Protein AF-A0A7Y3KW45-F1 (afdb_monomer_lite)

Structure (mmCIF, N/CA/C/O backbone):
data_AF-A0A7Y3KW45-F1
#
_entry.id   AF-A0A7Y3KW45-F1
#
loop_
_atom_site.group_PDB
_atom_site.id
_atom_site.type_symbol
_atom_site.label_atom_id
_atom_site.label_alt_id
_atom_site.label_comp_id
_atom_site.label_asym_id
_atom_site.label_entity_id
_atom_site.label_seq_id
_atom_site.pdbx_PDB_ins_code
_atom_site.Cartn_x
_atom_site.Cartn_y
_atom_site.Cartn_z
_atom_site.occupancy
_atom_site.B_iso_or_equiv
_atom_site.auth_seq_id
_atom_site.auth_comp_id
_atom_site.auth_asym_id
_atom_site.auth_atom_id
_atom_site.pdbx_PDB_model_num
ATOM 1 N N . MET A 1 1 ? -46.540 26.878 12.666 1.00 46.66 1 MET A N 1
ATOM 2 C CA . MET A 1 1 ? -45.856 26.276 11.504 1.00 46.66 1 MET A CA 1
ATOM 3 C C . MET A 1 1 ? -44.630 27.134 11.203 1.00 46.66 1 MET A C 1
ATOM 5 O O . MET A 1 1 ? -44.739 28.088 10.447 1.00 46.66 1 MET A O 1
ATOM 9 N N . LEU A 1 2 ? -43.512 26.905 11.900 1.00 37.59 2 LEU A N 1
ATOM 10 C CA . LEU A 1 2 ? -42.263 27.611 11.599 1.00 37.59 2 LEU A CA 1
ATOM 11 C C . LEU A 1 2 ? -41.642 26.965 10.358 1.00 37.59 2 LEU A C 1
ATOM 13 O O . LEU A 1 2 ? -41.319 25.781 10.387 1.00 37.59 2 LEU A O 1
ATOM 17 N N . MET A 1 3 ? -41.501 27.736 9.281 1.00 36.88 3 MET A N 1
ATOM 18 C CA . MET A 1 3 ? -40.681 27.361 8.132 1.00 36.88 3 MET A CA 1
ATOM 19 C C . MET A 1 3 ? -39.228 27.722 8.447 1.00 36.88 3 MET A C 1
ATOM 21 O O . MET A 1 3 ? -38.920 28.886 8.695 1.00 36.88 3 MET A O 1
ATOM 25 N N . ILE A 1 4 ? -38.348 26.724 8.471 1.00 44.59 4 ILE A N 1
ATOM 26 C CA . ILE A 1 4 ? -36.903 26.930 8.572 1.00 44.59 4 ILE A CA 1
ATOM 27 C C . ILE A 1 4 ? -36.390 27.128 7.143 1.00 44.59 4 ILE A C 1
ATOM 29 O O . ILE A 1 4 ? -36.540 26.246 6.300 1.00 44.59 4 ILE A O 1
ATOM 33 N N . SER A 1 5 ? -35.833 28.306 6.868 1.00 38.03 5 SER A N 1
ATOM 34 C CA . SER A 1 5 ? -35.144 28.615 5.612 1.00 38.03 5 SER A CA 1
ATOM 35 C C . SER A 1 5 ? -33.746 27.977 5.629 1.00 38.03 5 SER A C 1
ATOM 37 O O . SER A 1 5 ? -33.064 28.104 6.650 1.00 38.03 5 SER A O 1
ATOM 39 N N . PRO A 1 6 ? -33.281 27.301 4.562 1.00 44.81 6 PRO A N 1
ATOM 40 C CA . PRO A 1 6 ? -31.935 26.745 4.538 1.00 44.81 6 PRO A CA 1
ATOM 41 C C . PRO A 1 6 ? -30.902 27.864 4.360 1.00 44.81 6 PRO A C 1
ATOM 43 O O . PRO A 1 6 ? -31.000 28.699 3.461 1.00 44.81 6 PRO A O 1
ATOM 46 N N . VAL A 1 7 ? -29.900 27.877 5.239 1.00 46.62 7 VAL A N 1
ATOM 47 C CA . VAL A 1 7 ? -28.730 28.752 5.137 1.00 46.62 7 VAL A CA 1
ATOM 48 C C . VAL A 1 7 ? -27.878 28.274 3.961 1.00 46.62 7 VAL A C 1
ATOM 50 O O . VAL A 1 7 ? -27.349 27.165 3.976 1.00 46.62 7 VAL A O 1
ATOM 53 N N . LEU A 1 8 ? -27.760 29.116 2.936 1.00 38.88 8 LEU A N 1
ATOM 54 C CA . LEU A 1 8 ? -26.847 28.926 1.816 1.00 38.88 8 LEU A CA 1
ATOM 55 C C . LEU A 1 8 ? -25.423 29.271 2.280 1.00 38.88 8 LEU A C 1
ATOM 57 O O . LEU A 1 8 ? -25.106 30.439 2.505 1.00 38.88 8 LEU A O 1
ATOM 61 N N . LEU A 1 9 ? -24.574 28.257 2.448 1.00 41.38 9 LEU A N 1
ATOM 62 C CA . LEU A 1 9 ? -23.155 28.438 2.745 1.00 41.38 9 LEU A CA 1
ATOM 63 C C . LEU A 1 9 ? -22.431 28.851 1.454 1.00 41.38 9 LEU A C 1
ATOM 65 O O . LEU A 1 9 ? -22.193 28.023 0.578 1.00 41.38 9 LEU A O 1
ATOM 69 N N . ILE A 1 10 ? -22.093 30.134 1.317 1.00 47.12 10 ILE A N 1
ATOM 70 C CA . ILE A 1 10 ? -21.199 30.597 0.249 1.00 47.12 10 ILE A CA 1
ATOM 71 C C . ILE A 1 10 ? -19.765 30.300 0.698 1.00 47.12 10 ILE A C 1
ATOM 73 O O . ILE A 1 10 ? -19.190 31.040 1.494 1.00 47.12 10 ILE A O 1
ATOM 77 N N . VAL A 1 11 ? -19.195 29.201 0.202 1.00 43.59 11 VAL A N 1
ATOM 78 C CA . VAL A 1 11 ? -17.753 28.939 0.290 1.00 43.59 11 VAL A CA 1
ATOM 79 C C . VAL A 1 11 ? -17.079 29.698 -0.852 1.00 43.59 11 VAL A C 1
ATOM 81 O O . VAL A 1 11 ? -17.438 29.528 -2.017 1.00 43.59 11 VAL A O 1
ATOM 84 N N . GLY A 1 12 ? -16.137 30.578 -0.512 1.00 36.81 12 GLY A N 1
ATOM 85 C CA . GLY A 1 12 ? -15.331 31.314 -1.482 1.00 36.81 12 GLY A CA 1
ATOM 86 C C . GLY A 1 12 ? -14.545 30.361 -2.384 1.00 36.81 12 GLY A C 1
ATOM 87 O O . GLY A 1 12 ? -13.899 29.432 -1.906 1.00 36.81 12 GLY A O 1
ATOM 88 N N . ALA A 1 13 ? -14.620 30.590 -3.693 1.00 38.06 13 ALA A N 1
ATOM 89 C CA . ALA A 1 13 ? -13.911 29.811 -4.694 1.00 38.06 13 ALA A CA 1
ATOM 90 C C . ALA A 1 13 ? -12.392 30.051 -4.598 1.00 38.06 13 ALA A C 1
ATOM 92 O O . ALA A 1 13 ? -11.895 31.115 -4.968 1.00 38.06 13 ALA A O 1
ATOM 93 N N . SER A 1 14 ? -11.666 29.042 -4.116 1.00 42.59 14 SER A N 1
ATOM 94 C CA . SER A 1 14 ? -10.259 28.811 -4.467 1.00 42.59 14 SER A CA 1
ATOM 95 C C . SER A 1 14 ? -10.201 28.281 -5.913 1.00 42.59 14 SER A C 1
ATOM 97 O O . SER A 1 14 ? -11.148 27.597 -6.317 1.00 42.59 14 SER A O 1
ATOM 99 N N . PRO A 1 15 ? -9.162 28.563 -6.725 1.00 45.19 15 PRO A N 1
ATOM 100 C CA . PRO A 1 15 ? -9.059 27.980 -8.062 1.00 45.19 15 PRO A CA 1
ATOM 101 C C . PRO A 1 15 ? -9.029 26.449 -7.932 1.00 45.19 15 PRO A C 1
ATOM 103 O O . PRO A 1 15 ? -8.186 25.905 -7.223 1.00 45.19 15 PRO A O 1
ATOM 106 N N . ALA A 1 16 ? -9.996 25.772 -8.552 1.00 43.28 16 ALA A N 1
ATOM 107 C CA . ALA A 1 16 ? -10.328 24.375 -8.286 1.00 43.28 16 ALA A CA 1
ATOM 108 C C . ALA A 1 16 ? -9.218 23.392 -8.710 1.00 43.28 16 ALA A C 1
ATOM 110 O O . ALA A 1 16 ? -9.181 22.938 -9.852 1.00 43.28 16 ALA A O 1
ATOM 111 N N . GLY A 1 17 ? -8.356 23.015 -7.763 1.00 55.78 17 GLY A N 1
ATOM 112 C CA . GLY A 1 17 ? -7.977 21.608 -7.622 1.00 55.78 17 GLY A CA 1
ATOM 113 C C . GLY A 1 17 ? -9.201 20.828 -7.131 1.00 55.78 17 GLY A C 1
ATOM 114 O O . GLY A 1 17 ? -10.036 21.388 -6.415 1.00 55.78 17 GLY A O 1
ATOM 115 N N . ALA A 1 18 ? -9.371 19.579 -7.560 1.00 64.50 18 ALA A N 1
ATOM 116 C CA . ALA A 1 18 ? -10.469 18.751 -7.070 1.00 64.50 18 ALA A CA 1
ATOM 117 C C . ALA A 1 18 ? -10.332 18.536 -5.550 1.00 64.50 18 ALA A C 1
ATOM 119 O O . ALA A 1 18 ? -9.242 18.657 -4.994 1.00 64.50 18 ALA A O 1
ATOM 120 N N . ALA A 1 19 ? -11.438 18.238 -4.865 1.00 77.00 19 ALA A N 1
ATOM 121 C CA . ALA A 1 19 ? -11.376 17.855 -3.456 1.00 77.00 19 ALA A CA 1
ATOM 122 C C . ALA A 1 19 ? -10.556 16.562 -3.299 1.00 77.00 19 ALA A C 1
ATOM 124 O O . ALA A 1 19 ? -10.675 15.663 -4.134 1.00 77.00 19 ALA A O 1
ATOM 125 N N . THR A 1 20 ? -9.743 16.473 -2.244 1.00 89.56 20 THR A N 1
ATOM 126 C CA . THR A 1 20 ? -9.051 15.230 -1.884 1.00 89.56 20 THR A CA 1
ATOM 127 C C . THR A 1 20 ? -10.064 14.171 -1.456 1.00 89.56 20 THR A C 1
ATOM 129 O O . THR A 1 20 ? -11.153 14.488 -0.964 1.00 89.56 20 THR A O 1
ATOM 132 N N . THR A 1 21 ? -9.707 12.902 -1.632 1.00 94.50 21 THR A N 1
ATOM 133 C CA . THR A 1 21 ? -10.453 11.776 -1.057 1.00 94.50 21 THR A CA 1
ATOM 134 C C . THR A 1 21 ? -9.531 10.963 -0.156 1.00 94.50 21 THR A C 1
ATOM 136 O O . THR A 1 21 ? -8.363 10.773 -0.508 1.00 94.50 21 THR A O 1
ATOM 139 N N . PRO A 1 22 ? -10.024 10.476 0.996 1.00 97.12 22 PRO A N 1
ATOM 140 C CA . PRO A 1 22 ? -9.197 9.719 1.920 1.00 97.12 22 PRO A CA 1
ATOM 141 C C . PRO A 1 22 ? -8.814 8.358 1.338 1.00 97.12 22 PRO A C 1
ATOM 143 O O . PRO A 1 22 ? -9.570 7.752 0.576 1.00 97.12 22 PRO A O 1
ATOM 146 N N . MET A 1 23 ? -7.676 7.840 1.786 1.00 98.19 23 MET A N 1
ATOM 147 C CA . MET A 1 23 ? -7.349 6.422 1.670 1.00 98.19 23 MET A CA 1
ATOM 148 C C . MET A 1 23 ? -8.282 5.616 2.580 1.00 98.19 23 MET A C 1
ATOM 150 O O . MET A 1 23 ? -8.544 6.028 3.712 1.00 98.19 23 MET A O 1
ATOM 154 N N . LEU A 1 24 ? -8.758 4.463 2.109 1.00 98.44 24 LEU A N 1
ATOM 155 C CA . LEU A 1 24 ? -9.653 3.564 2.836 1.00 98.44 24 LEU A CA 1
ATOM 156 C C . LEU A 1 24 ? -8.998 2.200 3.052 1.00 98.44 24 LEU A C 1
ATOM 158 O O . LEU A 1 24 ? -8.687 1.482 2.099 1.00 98.44 24 LEU A O 1
ATOM 162 N N . LEU A 1 25 ? -8.851 1.826 4.317 1.00 98.12 25 LEU A N 1
ATOM 163 C CA . LEU A 1 25 ? -8.251 0.575 4.767 1.00 98.12 25 LEU A CA 1
ATOM 164 C C . LEU A 1 25 ? -9.318 -0.337 5.374 1.00 98.12 25 LEU A C 1
ATOM 166 O O . LEU A 1 25 ? -10.255 0.133 6.024 1.00 98.12 25 LEU A O 1
ATOM 170 N N . THR A 1 26 ? -9.143 -1.644 5.218 1.00 97.69 26 THR A N 1
ATOM 171 C CA . THR A 1 26 ? -9.953 -2.667 5.882 1.00 97.69 26 THR A CA 1
ATOM 172 C C . THR A 1 26 ? -9.124 -3.333 6.964 1.00 97.69 26 THR A C 1
ATOM 174 O O . THR A 1 26 ? -8.174 -4.064 6.682 1.00 97.69 26 THR A O 1
ATOM 177 N N . VAL A 1 27 ? -9.506 -3.103 8.213 1.00 96.88 27 VAL A N 1
ATOM 178 C CA . VAL A 1 27 ? -8.831 -3.657 9.384 1.00 96.88 27 VAL A CA 1
ATOM 179 C C . VAL A 1 27 ? -9.736 -4.692 10.031 1.00 96.88 27 VAL A C 1
ATOM 181 O O . VAL A 1 27 ? -10.887 -4.400 10.339 1.00 96.88 27 VAL A O 1
ATOM 184 N N . ASN A 1 28 ? -9.238 -5.903 10.249 1.00 97.12 28 ASN A N 1
ATOM 185 C CA . ASN A 1 28 ? -9.963 -6.977 10.911 1.00 97.12 28 ASN A CA 1
ATOM 186 C C . ASN A 1 28 ? -9.200 -7.420 12.160 1.00 97.12 28 ASN A C 1
ATOM 188 O O . ASN A 1 28 ? -8.209 -8.143 12.081 1.00 97.12 28 ASN A O 1
ATOM 192 N N . THR A 1 29 ? -9.691 -7.027 13.335 1.00 96.19 29 THR A N 1
ATOM 193 C CA . THR A 1 29 ? -9.057 -7.419 14.600 1.00 96.19 29 THR A CA 1
ATOM 194 C C . THR A 1 29 ? -9.244 -8.900 14.930 1.00 96.19 29 THR A C 1
ATOM 196 O O . THR A 1 29 ? -8.536 -9.421 15.786 1.00 96.19 29 THR A O 1
ATOM 199 N N . ALA A 1 30 ? -10.157 -9.584 14.235 1.00 96.06 30 ALA A N 1
ATOM 200 C CA . ALA A 1 30 ? -10.390 -11.025 14.314 1.00 96.06 30 ALA A CA 1
ATOM 201 C C . ALA A 1 30 ? -9.747 -11.803 13.146 1.00 96.06 30 ALA A C 1
ATOM 203 O O . ALA A 1 30 ? -10.151 -12.936 12.875 1.00 96.06 30 ALA A O 1
ATOM 204 N N . ALA A 1 31 ? -8.804 -11.202 12.410 1.00 95.19 31 ALA A N 1
ATOM 205 C CA . ALA A 1 31 ? -8.131 -11.877 11.305 1.00 95.19 31 ALA A CA 1
ATOM 206 C C . ALA A 1 31 ? -7.405 -13.159 11.784 1.00 95.19 31 ALA A C 1
ATOM 208 O O . ALA A 1 31 ? -6.822 -13.165 12.875 1.00 95.19 31 ALA A O 1
ATOM 209 N N . PRO A 1 32 ? -7.455 -14.263 11.010 1.00 94.38 32 PRO A N 1
ATOM 210 C CA . PRO A 1 32 ? -6.799 -15.517 11.372 1.00 94.38 32 PRO A CA 1
ATOM 211 C C . PRO A 1 32 ? -5.309 -15.340 11.686 1.00 94.38 32 PRO A C 1
ATOM 213 O O . PRO A 1 32 ? -4.588 -14.661 10.965 1.00 94.38 32 PRO A O 1
ATOM 216 N N . GLY A 1 33 ? -4.842 -15.964 12.770 1.00 91.88 33 GLY A N 1
ATOM 217 C CA . GLY A 1 33 ? -3.441 -15.872 13.203 1.00 91.88 33 GLY A CA 1
ATOM 218 C C . GLY A 1 33 ? -3.081 -14.586 13.955 1.00 91.88 33 GLY A C 1
ATOM 219 O O . GLY A 1 33 ? -2.023 -14.538 14.575 1.00 91.88 33 GLY A O 1
ATOM 220 N N . CYS A 1 34 ? -3.966 -13.586 13.989 1.00 90.62 34 CYS A N 1
ATOM 221 C CA . CYS A 1 34 ? -3.732 -12.335 14.703 1.00 90.62 34 CYS A CA 1
ATOM 222 C C . CYS A 1 34 ? -4.299 -12.381 16.125 1.00 90.62 34 CYS A C 1
ATOM 224 O O . CYS A 1 34 ? -5.318 -13.021 16.393 1.00 90.62 34 CYS A O 1
ATOM 226 N N . THR A 1 35 ? -3.667 -11.658 17.050 1.00 90.31 35 THR A N 1
ATOM 227 C CA . THR A 1 35 ? -4.110 -11.581 18.450 1.00 90.31 35 THR A CA 1
ATOM 228 C C . THR A 1 35 ? -4.281 -10.141 18.911 1.00 90.31 35 THR A C 1
ATOM 230 O O . THR A 1 35 ? -3.498 -9.274 18.537 1.00 90.31 35 THR A O 1
ATOM 233 N N . GLY A 1 36 ? -5.246 -9.911 19.802 1.00 93.31 36 GLY A N 1
ATOM 234 C CA . GLY A 1 36 ? -5.512 -8.595 20.382 1.00 93.31 36 GLY A CA 1
ATOM 235 C C . GLY A 1 36 ? -6.412 -7.719 19.511 1.00 93.31 36 GLY A C 1
ATOM 236 O O . GLY A 1 36 ? -6.826 -8.102 18.423 1.00 93.31 36 GLY A O 1
ATOM 237 N N . THR A 1 37 ? -6.749 -6.535 20.014 1.00 95.69 37 THR A N 1
ATOM 238 C CA . THR A 1 37 ? -7.593 -5.550 19.313 1.00 95.69 37 THR A CA 1
ATOM 239 C C . THR A 1 37 ? -6.869 -4.230 19.058 1.00 95.69 37 THR A C 1
ATOM 241 O O . THR A 1 37 ? -7.488 -3.269 18.602 1.00 95.69 37 THR A O 1
ATOM 244 N N . THR A 1 38 ? -5.570 -4.173 19.358 1.00 95.00 38 THR A N 1
ATOM 245 C CA . THR A 1 38 ? -4.717 -3.027 19.054 1.00 95.00 38 THR A CA 1
ATOM 246 C C . THR A 1 38 ? -4.144 -3.177 17.660 1.00 95.00 38 THR A C 1
ATOM 248 O O . THR A 1 38 ? -3.411 -4.124 17.396 1.00 95.00 38 THR A O 1
ATOM 251 N N . VAL A 1 39 ? -4.454 -2.218 16.799 1.00 94.25 39 VAL A N 1
ATOM 252 C CA . VAL A 1 39 ? -4.015 -2.187 15.407 1.00 94.25 39 VAL A CA 1
ATOM 253 C C . VAL A 1 39 ? -2.939 -1.131 15.238 1.00 94.25 39 VAL A C 1
ATOM 255 O O . VAL A 1 39 ? -2.942 -0.114 15.935 1.00 94.25 39 VAL A O 1
ATOM 258 N N . ILE A 1 40 ? -2.038 -1.366 14.293 1.00 94.06 40 ILE A N 1
ATOM 259 C CA . ILE A 1 40 ? -0.985 -0.435 13.895 1.00 94.06 40 ILE A CA 1
ATOM 260 C C . ILE A 1 40 ? -1.191 -0.158 12.410 1.00 94.06 40 ILE A C 1
ATOM 262 O O . ILE A 1 40 ? -1.261 -1.100 11.621 1.00 94.06 40 ILE A O 1
ATOM 266 N N . LEU A 1 41 ? -1.316 1.110 12.013 1.00 95.44 41 LEU A N 1
ATOM 267 C CA . LEU A 1 41 ? -1.393 1.440 10.588 1.00 95.44 41 LEU A CA 1
ATOM 268 C C . LEU A 1 41 ? 0.015 1.546 9.987 1.00 95.44 41 LEU A C 1
ATOM 270 O O . LEU A 1 41 ? 0.851 2.232 10.573 1.00 95.44 41 LEU A O 1
ATOM 274 N N . PRO A 1 42 ? 0.269 0.991 8.787 1.00 95.81 42 PRO A N 1
ATOM 275 C CA . PRO A 1 42 ? 1.555 1.114 8.086 1.00 95.81 42 PRO A CA 1
ATOM 276 C C . PRO A 1 42 ? 1.933 2.519 7.611 1.00 95.81 42 PRO A C 1
ATOM 278 O O . PRO A 1 42 ? 2.828 2.653 6.787 1.00 95.81 42 PRO A O 1
ATOM 281 N N . ILE A 1 43 ? 1.278 3.590 8.048 1.00 95.31 43 ILE A N 1
ATOM 282 C CA . ILE A 1 43 ? 1.668 4.923 7.582 1.00 95.31 43 ILE A CA 1
ATOM 283 C C . ILE A 1 43 ? 2.981 5.344 8.250 1.00 95.31 43 ILE A C 1
ATOM 285 O O . ILE A 1 43 ? 3.132 5.251 9.469 1.00 95.31 43 ILE A O 1
ATOM 289 N N . SER A 1 44 ? 3.951 5.791 7.459 1.00 95.50 44 SER A N 1
ATOM 290 C CA . SER A 1 44 ? 5.304 6.077 7.929 1.00 95.50 44 SER A CA 1
ATOM 291 C C . SER A 1 44 ? 5.975 7.200 7.129 1.00 95.50 44 SER A C 1
ATOM 293 O O . SER A 1 44 ? 5.354 7.883 6.308 1.00 95.50 44 SER A O 1
ATOM 295 N N . GLY A 1 45 ? 7.251 7.458 7.431 1.00 94.62 45 GLY A N 1
ATOM 296 C CA . GLY A 1 45 ? 7.991 8.598 6.896 1.00 94.62 45 GLY A CA 1
ATOM 297 C C . GLY A 1 45 ? 7.484 9.933 7.453 1.00 94.62 45 GLY A C 1
ATOM 298 O O . GLY A 1 45 ? 7.293 10.080 8.660 1.00 94.62 45 GLY A O 1
ATOM 299 N N . SER A 1 46 ? 7.293 10.920 6.577 1.00 96.38 46 SER A N 1
ATOM 300 C CA . SER A 1 46 ? 6.655 12.193 6.923 1.00 96.38 46 SER A CA 1
ATOM 301 C C . SER A 1 46 ? 5.144 11.993 7.007 1.00 96.38 46 SER A C 1
ATOM 303 O O . SER A 1 46 ? 4.519 11.625 6.014 1.00 96.38 46 SER A O 1
ATOM 305 N N . VAL A 1 47 ? 4.564 12.244 8.182 1.00 97.50 47 VAL A N 1
ATOM 306 C CA . VAL A 1 47 ? 3.136 12.038 8.454 1.00 97.50 47 VAL A CA 1
ATOM 307 C C . VAL A 1 47 ? 2.524 13.339 8.968 1.00 97.50 47 VAL A C 1
ATOM 309 O O . VAL A 1 47 ? 3.008 13.927 9.933 1.00 97.50 47 VAL A O 1
ATOM 312 N N . ASN A 1 48 ? 1.452 13.782 8.321 1.00 97.88 48 ASN A N 1
ATOM 313 C CA . ASN A 1 48 ? 0.551 14.829 8.787 1.00 97.88 48 ASN A CA 1
ATOM 314 C C . ASN A 1 48 ? -0.844 14.510 8.244 1.00 97.88 48 ASN A C 1
ATOM 316 O O . ASN A 1 48 ? -1.209 14.930 7.142 1.00 97.88 48 ASN A O 1
ATOM 320 N N . ALA A 1 49 ? -1.579 13.695 8.991 1.00 97.69 49 ALA A N 1
ATOM 321 C CA . ALA A 1 49 ? -2.853 13.150 8.556 1.00 97.69 49 ALA A CA 1
ATOM 322 C C . ALA A 1 49 ? -3.881 13.151 9.689 1.00 97.69 49 ALA A C 1
ATOM 324 O O . ALA A 1 49 ? -3.551 13.226 10.875 1.00 97.69 49 ALA A O 1
ATOM 325 N N . THR A 1 50 ? -5.145 13.026 9.313 1.00 98.25 50 THR A N 1
ATOM 326 C CA . THR A 1 50 ? -6.256 12.748 10.213 1.00 98.25 50 THR A CA 1
ATOM 327 C C . THR A 1 50 ? -6.758 11.335 9.936 1.00 98.25 50 THR A C 1
ATOM 329 O O . THR A 1 50 ? -7.030 10.970 8.793 1.00 98.25 50 THR A O 1
ATOM 332 N N . VAL A 1 51 ? -6.890 10.534 10.992 1.00 98.62 51 VAL A N 1
ATOM 333 C CA . VAL A 1 51 ? -7.365 9.149 10.935 1.00 98.62 51 VAL A CA 1
ATOM 334 C C . VAL A 1 51 ? -8.738 9.054 11.585 1.00 98.62 51 VAL A C 1
ATOM 336 O O . VAL A 1 51 ? -8.921 9.476 12.728 1.00 98.62 51 VAL A O 1
ATOM 339 N N . ASN A 1 52 ? -9.696 8.473 10.869 1.00 98.56 52 ASN A N 1
ATOM 340 C CA . ASN A 1 52 ? -10.945 7.976 11.439 1.00 98.56 52 ASN A CA 1
ATOM 341 C C . ASN A 1 52 ? -10.843 6.453 11.541 1.00 98.56 52 ASN A C 1
ATOM 343 O O . ASN A 1 52 ? -10.680 5.777 10.527 1.00 98.56 52 ASN A O 1
ATOM 347 N N . TRP A 1 53 ? -10.943 5.924 12.759 1.00 98.19 53 TRP A N 1
ATOM 348 C CA . TRP A 1 53 ? -10.749 4.503 13.053 1.00 98.19 53 TRP A CA 1
ATOM 349 C C . TRP A 1 53 ? -11.961 3.620 12.734 1.00 98.19 53 TRP A C 1
ATOM 351 O O . TRP A 1 53 ? -11.867 2.396 12.831 1.00 98.19 53 TRP A O 1
ATOM 361 N N . GLY A 1 54 ? -13.093 4.210 12.341 1.00 98.00 54 GLY A N 1
ATOM 362 C CA . GLY A 1 54 ? -14.273 3.471 11.888 1.00 98.00 54 GLY A CA 1
ATOM 363 C C . GLY A 1 54 ? -15.132 2.866 13.000 1.00 98.00 54 GLY A C 1
ATOM 364 O O . GLY A 1 54 ? -16.076 2.141 12.703 1.00 98.00 54 GLY A O 1
ATOM 365 N N . ASP A 1 55 ? -14.844 3.157 14.270 1.00 97.62 55 ASP A N 1
ATOM 366 C CA . ASP A 1 55 ? -15.579 2.648 15.440 1.00 97.62 55 ASP A CA 1
ATOM 367 C C . ASP A 1 55 ? -16.404 3.721 16.172 1.00 97.62 55 ASP A C 1
ATOM 369 O O . ASP A 1 55 ? -16.949 3.475 17.248 1.00 97.62 55 ASP A O 1
ATOM 373 N N . GLY A 1 56 ? -16.508 4.919 15.590 1.00 97.12 56 GLY A N 1
ATOM 374 C CA . GLY A 1 56 ? -17.223 6.053 16.177 1.00 97.12 56 GLY A CA 1
ATOM 375 C C . GLY A 1 56 ? -16.425 6.827 17.229 1.00 97.12 56 GLY A C 1
ATOM 376 O O . GLY A 1 56 ? -16.955 7.789 17.791 1.00 97.12 56 GLY A O 1
ATOM 377 N N . THR A 1 57 ? -15.166 6.458 17.494 1.00 96.75 57 THR A N 1
ATOM 378 C CA . THR A 1 57 ? -14.264 7.304 18.284 1.00 96.75 57 THR A CA 1
ATOM 379 C C . THR A 1 57 ? -13.917 8.595 17.527 1.00 96.75 57 THR A C 1
ATOM 381 O O . THR A 1 57 ? -13.990 8.634 16.295 1.00 96.75 57 THR A O 1
ATOM 384 N N . PRO A 1 58 ? -13.573 9.692 18.231 1.00 97.88 58 PRO A N 1
ATOM 385 C CA . PRO A 1 58 ? -13.159 10.926 17.575 1.00 97.88 58 PRO A CA 1
ATOM 386 C C . PRO A 1 58 ? -11.942 10.723 16.669 1.00 97.88 58 PRO A C 1
ATOM 388 O O . PRO A 1 58 ? -11.009 9.996 17.013 1.00 97.88 58 PRO A O 1
ATOM 391 N N . ASN A 1 59 ? -11.924 11.438 15.545 1.00 97.81 59 ASN A N 1
ATOM 392 C CA . ASN A 1 59 ? -10.791 11.420 14.629 1.00 97.81 59 ASN A CA 1
ATOM 393 C C . ASN A 1 59 ? -9.491 11.819 15.342 1.00 97.81 59 ASN A C 1
ATOM 395 O O . ASN A 1 59 ? -9.463 12.738 16.164 1.00 97.81 59 ASN A O 1
ATOM 399 N N . THR A 1 60 ? -8.401 11.154 14.978 1.00 97.81 60 THR A N 1
ATOM 400 C CA . THR A 1 60 ? -7.073 11.380 15.550 1.00 97.81 60 THR A CA 1
ATOM 401 C C . THR A 1 60 ? -6.202 12.139 14.560 1.00 97.81 60 THR A C 1
ATOM 403 O O . THR A 1 60 ? -6.072 11.724 13.413 1.00 97.81 60 THR A O 1
ATOM 406 N N . ASN A 1 61 ? -5.560 13.221 15.000 1.00 98.00 61 ASN A N 1
ATOM 407 C CA . ASN A 1 61 ? -4.489 13.848 14.228 1.00 98.00 61 ASN A CA 1
ATOM 408 C C . ASN A 1 61 ? -3.186 13.096 14.496 1.00 98.00 61 ASN A C 1
ATOM 410 O O . ASN A 1 61 ? -2.760 12.992 15.646 1.00 98.00 61 ASN A O 1
ATOM 414 N N . VAL A 1 62 ? -2.567 12.577 13.443 1.00 97.38 62 VAL A N 1
ATOM 415 C CA . VAL A 1 62 ? -1.339 11.786 13.507 1.00 97.38 62 VAL A CA 1
ATOM 416 C C . VAL A 1 62 ? -0.211 12.548 12.821 1.00 97.38 62 VAL A C 1
ATOM 418 O O . VAL A 1 62 ? -0.347 13.021 11.692 1.00 97.38 62 VAL A O 1
ATOM 421 N N . THR A 1 63 ? 0.906 12.695 13.529 1.00 97.75 63 THR A N 1
ATOM 422 C CA . THR A 1 63 ? 2.098 13.426 13.063 1.00 97.75 63 THR A CA 1
ATOM 423 C C . THR A 1 63 ? 3.374 12.582 13.130 1.00 97.75 63 THR A C 1
ATOM 425 O O . THR A 1 63 ? 4.480 13.087 12.948 1.00 97.75 63 THR A O 1
ATOM 428 N N . SER A 1 64 ? 3.228 11.287 13.411 1.00 95.50 64 SER A N 1
ATOM 429 C CA . SER A 1 64 ? 4.313 10.314 13.519 1.00 95.50 64 SER A CA 1
ATOM 430 C C . SER A 1 64 ? 3.940 9.011 12.818 1.00 95.50 64 SER A C 1
ATOM 432 O O . SER A 1 64 ? 2.759 8.716 12.629 1.00 95.50 64 SER A O 1
ATOM 434 N N . ALA A 1 65 ? 4.957 8.227 12.464 1.00 95.31 65 ALA A N 1
ATOM 435 C CA . ALA A 1 65 ? 4.782 6.903 11.883 1.00 95.31 65 ALA A CA 1
ATOM 436 C C . ALA A 1 65 ? 4.066 5.933 12.838 1.00 95.31 65 ALA A C 1
ATOM 438 O O . ALA A 1 65 ? 4.138 6.085 14.061 1.00 95.31 65 ALA A O 1
ATOM 439 N N . PHE A 1 66 ? 3.428 4.921 12.251 1.00 94.94 66 PHE A N 1
ATOM 440 C CA . PHE A 1 66 ? 2.826 3.770 12.924 1.00 94.94 66 PHE A CA 1
ATOM 441 C C . PHE A 1 66 ? 1.839 4.136 14.044 1.00 94.94 66 PHE A C 1
ATOM 443 O O . PHE A 1 66 ? 1.987 3.668 15.178 1.00 94.94 66 PHE A O 1
ATOM 450 N N . PRO A 1 67 ? 0.824 4.985 13.778 1.00 95.62 67 PRO A N 1
ATOM 451 C CA . PRO A 1 67 ? -0.191 5.273 14.777 1.00 95.62 67 PRO A CA 1
ATOM 452 C C . PRO A 1 67 ? -0.945 3.995 15.147 1.00 95.62 67 PRO A C 1
ATOM 454 O O . PRO A 1 67 ? -1.167 3.112 14.312 1.00 95.62 67 PRO A O 1
ATOM 457 N N . THR A 1 68 ? -1.365 3.931 16.408 1.00 95.31 68 THR A N 1
ATOM 458 C CA . THR A 1 68 ? -2.053 2.768 16.965 1.00 95.31 68 THR A CA 1
ATOM 459 C C . THR A 1 68 ? -3.437 3.131 17.467 1.00 95.31 68 THR A C 1
ATOM 461 O O . THR A 1 68 ? -3.695 4.277 17.840 1.00 95.31 68 THR A O 1
ATOM 464 N N . HIS A 1 69 ? -4.316 2.136 17.497 1.00 96.62 69 HIS A N 1
ATOM 465 C CA . HIS A 1 69 ? -5.651 2.258 18.071 1.00 96.62 69 HIS A CA 1
ATOM 466 C C . HIS A 1 69 ? -6.098 0.937 18.663 1.00 96.62 69 HIS A C 1
ATOM 468 O O . HIS A 1 69 ? -5.808 -0.113 18.099 1.00 96.62 69 HIS A O 1
ATOM 474 N N . THR A 1 70 ? -6.820 0.982 19.778 1.00 97.38 70 THR A N 1
ATOM 475 C CA . THR A 1 70 ? -7.329 -0.221 20.443 1.00 97.38 70 THR A CA 1
ATOM 476 C C . THR A 1 70 ? -8.842 -0.245 20.365 1.00 97.38 70 THR A C 1
ATOM 478 O O . THR A 1 70 ? -9.516 0.551 21.021 1.00 97.38 70 THR A O 1
ATOM 481 N N . TYR A 1 71 ? -9.376 -1.202 19.612 1.00 97.56 71 TYR A N 1
ATOM 482 C CA . TYR A 1 71 ? -10.813 -1.424 19.532 1.00 97.56 71 TYR A CA 1
ATOM 483 C C . TYR A 1 71 ? -11.325 -2.115 20.799 1.00 97.56 71 TYR A C 1
ATOM 485 O O . TYR A 1 71 ? -10.709 -3.046 21.325 1.00 97.56 71 TYR A O 1
ATOM 493 N N . THR A 1 72 ? -12.479 -1.672 21.296 1.00 97.81 72 THR A N 1
ATOM 494 C CA . THR A 1 72 ? -13.128 -2.260 22.484 1.00 97.81 72 THR A CA 1
ATOM 495 C C . THR A 1 72 ? -13.868 -3.558 22.174 1.00 97.81 72 THR A C 1
ATOM 497 O O . THR A 1 72 ? -14.079 -4.383 23.061 1.00 97.81 72 THR A O 1
ATOM 500 N N . VAL A 1 73 ? -14.252 -3.747 20.913 1.00 96.25 73 VAL A N 1
ATOM 501 C CA . VAL A 1 73 ? -14.924 -4.937 20.393 1.00 96.25 73 VAL A CA 1
ATOM 502 C C . VAL A 1 73 ? -14.060 -5.502 19.270 1.00 96.25 73 VAL A C 1
ATOM 504 O O . VAL A 1 73 ? -13.400 -4.756 18.556 1.00 96.25 73 VAL A O 1
ATOM 507 N N . SER A 1 74 ? -14.016 -6.826 19.134 1.00 96.88 74 SER A N 1
ATOM 508 C CA . SER A 1 74 ? -13.344 -7.451 17.995 1.00 96.88 74 SER A CA 1
ATOM 509 C C . SER A 1 74 ? -14.268 -7.458 16.776 1.00 96.88 74 SER A C 1
ATOM 511 O O . SER A 1 74 ? -15.471 -7.689 16.910 1.00 96.88 74 SER A O 1
ATOM 513 N N . GLY A 1 75 ? -13.724 -7.204 15.590 1.00 96.69 75 GLY A N 1
ATOM 514 C CA . GLY A 1 75 ? -14.500 -7.095 14.363 1.00 96.69 75 GLY A CA 1
ATOM 515 C C . GLY A 1 75 ? -13.718 -6.492 13.203 1.00 96.69 75 GLY A C 1
ATOM 516 O O . GLY A 1 75 ? -12.500 -6.313 13.265 1.00 96.69 75 GLY A O 1
ATOM 517 N N . THR A 1 76 ? -14.451 -6.182 12.137 1.00 97.88 76 THR A N 1
ATOM 518 C CA . THR A 1 76 ? -13.928 -5.536 10.932 1.00 97.88 76 THR A CA 1
ATOM 519 C C . THR A 1 76 ? -14.329 -4.065 10.902 1.00 97.88 76 THR A C 1
ATOM 521 O O . THR A 1 76 ? -15.484 -3.729 11.161 1.00 97.88 76 THR A O 1
ATOM 524 N N . TYR A 1 77 ? -13.379 -3.206 10.548 1.00 98.31 77 TYR A N 1
ATOM 525 C CA . TYR A 1 77 ? -13.500 -1.756 10.538 1.00 98.31 77 TYR A CA 1
ATOM 526 C C . TYR A 1 77 ? -12.989 -1.186 9.218 1.00 98.31 77 TYR A C 1
ATOM 528 O O . TYR A 1 77 ? -12.010 -1.673 8.647 1.00 98.31 77 TYR A O 1
ATOM 536 N N . THR A 1 78 ? -13.637 -0.119 8.759 1.00 98.44 78 THR A N 1
ATOM 537 C CA . THR A 1 78 ? -13.114 0.727 7.686 1.00 98.44 78 THR A CA 1
ATOM 538 C C . THR A 1 78 ? -12.410 1.917 8.314 1.00 98.44 78 THR A C 1
ATOM 540 O O . THR A 1 78 ? -13.056 2.758 8.935 1.00 98.44 78 THR A O 1
ATOM 543 N N . VAL A 1 79 ? -11.093 1.984 8.144 1.00 98.62 79 VAL A N 1
ATOM 544 C CA . VAL A 1 79 ? -10.271 3.100 8.620 1.00 98.62 79 VAL A CA 1
ATOM 545 C 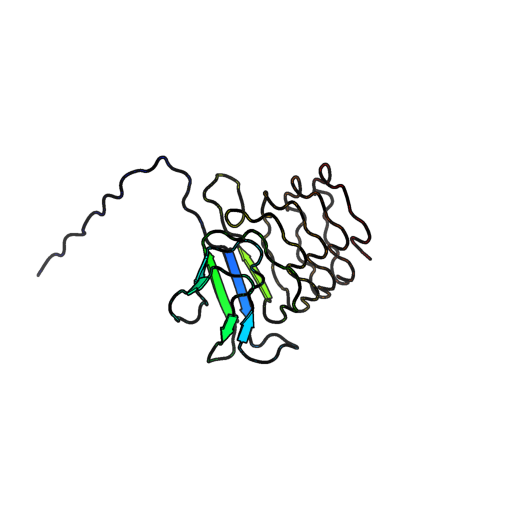C . VAL A 1 79 ? -10.038 4.054 7.456 1.00 98.62 79 VAL A C 1
ATOM 547 O O . VAL A 1 79 ? -9.654 3.611 6.375 1.00 98.62 79 VAL A O 1
ATOM 550 N N . SER A 1 80 ? -10.256 5.353 7.661 1.00 98.50 80 SER A N 1
ATOM 551 C CA . SER A 1 80 ? -9.956 6.368 6.646 1.00 98.50 80 SER A CA 1
ATOM 552 C C . SER A 1 80 ? -8.780 7.238 7.065 1.00 98.50 80 SER A C 1
ATOM 554 O O . SER A 1 80 ? -8.763 7.740 8.191 1.00 98.50 80 SER A O 1
ATOM 556 N N . VAL A 1 81 ? -7.849 7.474 6.145 1.00 98.25 81 VAL A N 1
ATOM 557 C CA . VAL A 1 81 ? -6.694 8.358 6.338 1.00 98.25 81 VAL A CA 1
ATOM 558 C C . VAL A 1 81 ? -6.785 9.502 5.335 1.00 98.25 81 VAL A C 1
ATOM 560 O O . VAL A 1 81 ? -6.826 9.258 4.132 1.00 98.25 81 VAL A O 1
ATOM 563 N N . ASP A 1 82 ? -6.818 10.739 5.821 1.00 96.44 82 ASP A N 1
ATOM 564 C CA . ASP A 1 82 ? -6.825 11.951 4.993 1.00 96.44 82 ASP A CA 1
ATOM 565 C C . ASP A 1 82 ? -5.644 12.856 5.353 1.00 96.44 82 ASP A C 1
ATOM 567 O O . ASP A 1 82 ? -5.293 12.977 6.527 1.00 96.44 82 ASP A O 1
ATOM 571 N N . GLY A 1 83 ? -5.027 13.493 4.360 1.00 95.12 83 GLY A N 1
ATOM 572 C CA . GLY A 1 83 ? -3.859 14.357 4.546 1.00 95.12 83 GLY A CA 1
ATOM 573 C C . GLY A 1 83 ? -2.615 13.877 3.799 1.00 95.12 83 GLY A C 1
ATOM 574 O O . GLY A 1 83 ? -2.699 13.402 2.666 1.00 95.12 83 GLY A O 1
ATOM 575 N N . SER A 1 84 ? -1.443 14.058 4.411 1.00 96.25 84 SER A N 1
ATOM 576 C CA . SER A 1 84 ? -0.146 13.774 3.792 1.00 96.25 84 SER A CA 1
ATOM 577 C C . SER A 1 84 ? 0.615 12.677 4.528 1.00 96.25 84 SER A C 1
ATOM 579 O O . SER A 1 84 ? 0.803 12.727 5.745 1.00 96.25 84 SER A O 1
ATOM 581 N N . VAL A 1 85 ? 1.062 11.687 3.760 1.00 97.06 85 VAL A N 1
ATOM 582 C CA . VAL A 1 85 ? 1.849 10.539 4.217 1.00 97.06 85 VAL A CA 1
ATOM 583 C C . VAL A 1 85 ? 2.876 10.237 3.136 1.00 97.06 85 VAL A C 1
ATOM 585 O O . VAL A 1 85 ? 2.496 10.068 1.980 1.00 97.06 85 VAL A O 1
ATOM 588 N N . SER A 1 86 ? 4.163 10.158 3.482 1.00 97.56 86 SER A N 1
ATOM 589 C CA . SER A 1 86 ? 5.197 9.907 2.469 1.00 97.56 86 SER A CA 1
ATOM 590 C C . SER A 1 86 ? 5.451 8.430 2.172 1.00 97.56 86 SER A C 1
ATOM 592 O O . SER A 1 86 ? 5.969 8.111 1.101 1.00 97.56 86 SER A O 1
ATOM 594 N N . ALA A 1 87 ? 5.103 7.537 3.099 1.00 97.44 87 ALA A N 1
ATOM 595 C CA . ALA A 1 87 ? 5.279 6.099 2.944 1.00 97.44 87 ALA A CA 1
ATOM 596 C C . ALA A 1 87 ? 4.120 5.309 3.568 1.00 97.44 87 ALA A C 1
ATOM 598 O O . ALA A 1 87 ? 3.597 5.673 4.621 1.00 97.44 87 ALA A O 1
ATOM 599 N N . PHE A 1 88 ? 3.741 4.212 2.921 1.00 97.06 88 PHE A N 1
ATOM 600 C CA . PHE A 1 88 ? 2.818 3.214 3.451 1.00 97.06 88 PHE A CA 1
ATOM 601 C C . PHE A 1 88 ? 3.548 1.866 3.465 1.00 97.06 88 PHE A C 1
ATOM 603 O O . PHE A 1 88 ? 3.725 1.235 2.427 1.00 97.06 88 PHE A O 1
ATOM 610 N N . GLY A 1 89 ? 4.028 1.480 4.644 1.00 92.12 89 GLY A N 1
ATOM 611 C CA . GLY A 1 89 ? 4.837 0.298 4.918 1.00 92.12 89 GLY A CA 1
ATOM 612 C C . GLY A 1 89 ? 6.024 0.599 5.848 1.00 92.12 89 GLY A C 1
ATOM 613 O O . GLY A 1 89 ? 6.028 1.605 6.563 1.00 92.12 89 GLY A O 1
ATOM 614 N N . ALA A 1 90 ? 7.037 -0.271 5.799 1.00 67.19 90 ALA A N 1
ATOM 615 C CA . ALA A 1 90 ? 8.332 -0.240 6.502 1.00 67.19 90 ALA A CA 1
ATOM 616 C C . ALA A 1 90 ? 8.440 -0.850 7.926 1.00 67.19 90 ALA A C 1
ATOM 618 O O . ALA A 1 90 ? 8.976 -0.212 8.833 1.00 67.19 90 ALA A O 1
ATOM 619 N N . GLY A 1 91 ? 8.076 -2.134 8.097 1.00 61.91 91 GLY A N 1
ATOM 620 C CA . GLY A 1 91 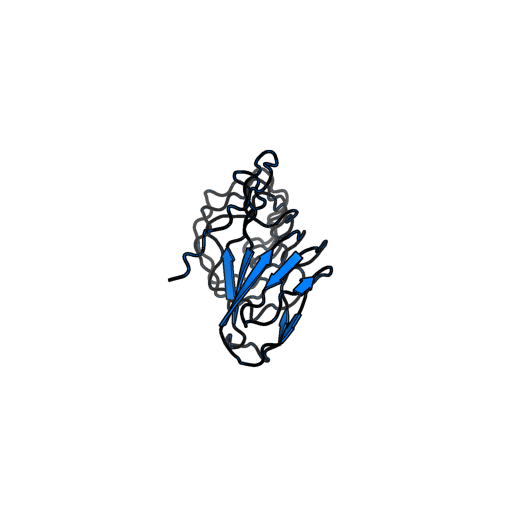? 8.867 -3.018 8.984 1.00 61.91 91 GLY A CA 1
ATOM 621 C C . GLY A 1 91 ? 8.196 -3.703 10.185 1.00 61.91 91 GLY A C 1
ATOM 622 O O . GLY A 1 91 ? 8.910 -4.147 11.082 1.00 61.91 91 GLY A O 1
ATOM 623 N N . SER A 1 92 ? 6.871 -3.835 10.230 1.00 60.09 92 SER A N 1
ATOM 624 C CA . SER A 1 92 ? 6.200 -4.676 11.236 1.00 60.09 92 SER A CA 1
ATOM 625 C C . SER A 1 92 ? 5.068 -5.478 10.612 1.00 60.09 92 SER A C 1
ATOM 627 O O . SER A 1 92 ? 4.390 -4.971 9.729 1.00 60.09 92 SER A O 1
ATOM 629 N N . GLU A 1 93 ? 4.857 -6.697 11.102 1.00 60.53 93 GLU A N 1
ATOM 630 C CA . GLU A 1 93 ? 3.790 -7.607 10.683 1.00 60.53 93 GLU A CA 1
ATOM 631 C C . GLU A 1 93 ? 2.416 -6.942 10.871 1.00 60.53 93 GLU A C 1
ATOM 633 O O . GLU A 1 93 ? 2.013 -6.602 11.987 1.00 60.53 93 GLU A O 1
ATOM 638 N N . ILE A 1 94 ? 1.695 -6.719 9.773 1.00 74.62 94 ILE A N 1
ATOM 639 C CA . ILE A 1 94 ? 0.402 -6.020 9.777 1.00 74.62 94 ILE A CA 1
ATOM 640 C C . ILE A 1 94 ? -0.714 -7.043 9.644 1.00 74.62 94 ILE A C 1
ATOM 642 O O . ILE A 1 94 ? -1.563 -6.962 8.770 1.00 74.62 94 ILE A O 1
ATOM 646 N N . CYS A 1 95 ? -0.714 -8.023 10.544 1.00 85.88 95 CYS A N 1
ATOM 647 C CA . CYS A 1 95 ? -1.604 -9.181 10.471 1.00 85.88 95 CYS A CA 1
ATOM 648 C C . CYS A 1 95 ? -3.097 -8.799 10.345 1.00 85.88 95 CYS A C 1
ATOM 650 O O . CYS A 1 95 ? -3.879 -9.499 9.703 1.00 85.88 95 CYS A O 1
ATOM 652 N N . GLN A 1 96 ? -3.501 -7.688 10.977 1.00 94.88 96 GLN A N 1
ATOM 653 C CA . GLN A 1 96 ? -4.895 -7.234 11.049 1.00 94.88 96 GLN A CA 1
ATOM 654 C C . GLN A 1 96 ? -5.296 -6.272 9.923 1.00 94.88 96 GLN A C 1
ATOM 656 O O . GLN A 1 96 ? -6.479 -5.945 9.814 1.00 94.88 96 GLN A O 1
ATOM 661 N N . LEU A 1 97 ? -4.362 -5.800 9.093 1.00 95.38 97 LEU A N 1
ATOM 662 C CA . LEU A 1 97 ? -4.715 -5.118 7.851 1.00 95.38 97 LEU A CA 1
ATOM 663 C C . LEU A 1 97 ? -5.080 -6.203 6.844 1.00 95.38 97 LEU A C 1
ATOM 665 O O . LEU A 1 97 ? -4.307 -7.103 6.589 1.00 95.38 97 LEU A O 1
ATOM 669 N N . THR A 1 98 ? -6.294 -6.154 6.317 1.00 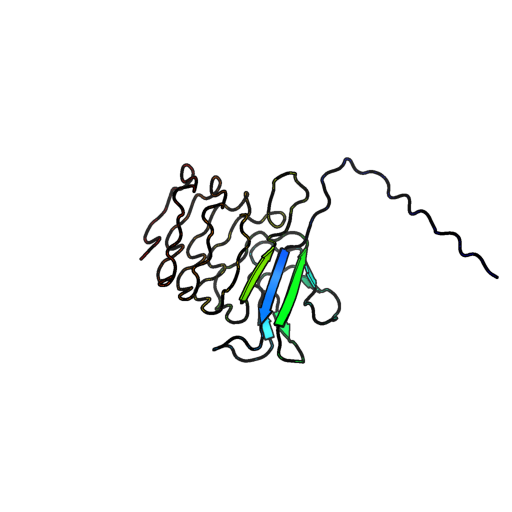96.12 98 THR A N 1
ATOM 670 C CA . THR A 1 98 ? -6.808 -7.197 5.406 1.00 96.12 98 THR A CA 1
ATOM 671 C C . THR A 1 98 ? -7.129 -6.649 4.026 1.00 96.12 98 THR A C 1
ATOM 673 O O . THR A 1 98 ? -7.517 -7.395 3.122 1.00 96.12 98 THR A O 1
ATOM 676 N N . GLY A 1 99 ? -6.960 -5.339 3.843 1.00 96.12 99 GLY A N 1
ATOM 677 C CA . GLY A 1 99 ? -7.070 -4.724 2.541 1.00 96.12 99 GLY A CA 1
ATOM 678 C C . GLY A 1 99 ? -6.911 -3.215 2.525 1.00 96.12 99 GLY A C 1
ATOM 679 O O . GLY A 1 99 ? -7.047 -2.525 3.537 1.00 96.12 99 GLY A O 1
ATOM 680 N N . VAL A 1 100 ? -6.691 -2.715 1.317 1.00 98.00 100 VAL A N 1
ATOM 681 C CA . VAL A 1 100 ? -6.856 -1.315 0.937 1.00 98.00 100 VAL A CA 1
ATOM 682 C C . VAL A 1 100 ? -7.963 -1.284 -0.109 1.00 98.00 100 VAL A C 1
ATOM 684 O O . VAL A 1 100 ? -7.859 -1.914 -1.157 1.00 98.00 100 VAL A O 1
ATOM 687 N N . THR A 1 101 ? -9.062 -0.597 0.191 1.00 96.81 101 THR A N 1
ATOM 688 C CA . THR A 1 101 ? -10.212 -0.514 -0.727 1.00 96.81 101 THR A CA 1
ATOM 689 C C . THR A 1 101 ? -10.086 0.680 -1.667 1.00 96.81 101 THR A C 1
ATOM 691 O O . THR A 1 101 ? -10.525 0.611 -2.812 1.00 96.81 101 THR A O 1
ATOM 694 N N . ASP A 1 102 ? -9.453 1.758 -1.204 1.00 97.81 102 ASP A N 1
ATOM 695 C CA . ASP A 1 102 ? -9.172 2.944 -2.009 1.00 97.81 102 ASP A CA 1
ATOM 696 C C . ASP A 1 102 ? -7.853 3.576 -1.548 1.00 97.81 102 ASP A C 1
ATOM 698 O O . ASP A 1 102 ? -7.610 3.706 -0.348 1.00 97.81 102 ASP A O 1
ATOM 702 N N . TRP A 1 103 ? -6.999 3.971 -2.490 1.00 97.25 103 TRP A N 1
ATOM 703 C CA . TRP A 1 103 ? -5.769 4.706 -2.190 1.00 97.25 103 TRP A CA 1
ATOM 704 C C . TRP A 1 103 ? -6.026 6.187 -1.878 1.00 97.25 103 TRP A C 1
ATOM 706 O O . TRP A 1 103 ? -5.144 6.848 -1.330 1.00 97.25 103 TRP A O 1
ATOM 716 N N . GLY A 1 104 ? -7.211 6.705 -2.208 1.00 95.75 104 GLY A N 1
ATOM 717 C CA . GLY A 1 104 ? -7.542 8.121 -2.109 1.00 95.75 104 GLY A CA 1
ATOM 718 C C . GLY A 1 104 ? -7.061 8.928 -3.317 1.00 95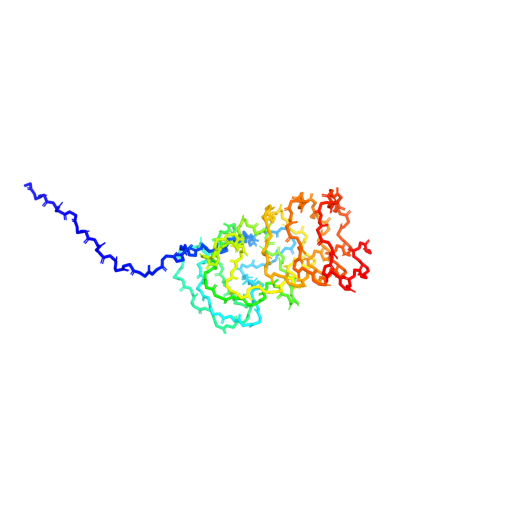.75 104 GLY A C 1
ATOM 719 O O . GLY A 1 104 ? -6.605 8.380 -4.328 1.00 95.75 104 GLY A O 1
ATOM 720 N N . SER A 1 105 ? -7.177 10.251 -3.218 1.00 94.25 105 SER A N 1
ATOM 721 C CA . SER A 1 105 ? -6.716 11.187 -4.247 1.00 94.25 105 SER A CA 1
ATOM 722 C C . SER A 1 105 ? -6.161 12.475 -3.646 1.00 94.25 105 SER A C 1
ATOM 724 O O . SER A 1 105 ? -6.664 12.991 -2.645 1.00 94.25 105 SER A O 1
ATOM 726 N N . THR A 1 106 ? -5.157 13.038 -4.318 1.00 91.38 106 THR A N 1
ATOM 727 C CA . THR A 1 106 ? -4.467 14.278 -3.922 1.00 91.38 106 THR A CA 1
ATOM 728 C C . THR A 1 106 ? -5.237 15.544 -4.314 1.00 91.38 106 THR A C 1
ATOM 730 O O . THR A 1 106 ? -4.791 16.658 -4.043 1.00 91.38 106 THR A O 1
ATOM 733 N N . GLY A 1 107 ? -6.387 15.399 -4.983 1.00 88.81 107 GLY A N 1
ATOM 734 C CA . GLY A 1 107 ? -7.111 16.507 -5.610 1.00 88.81 107 GLY A CA 1
ATOM 735 C C . GLY A 1 107 ? -6.511 16.963 -6.948 1.00 88.81 107 GLY A C 1
ATOM 736 O O . GLY A 1 107 ? -7.110 17.781 -7.656 1.00 88.81 107 GLY A O 1
ATOM 737 N N . VAL A 1 108 ? -5.358 16.416 -7.347 1.00 88.62 108 VAL A N 1
ATOM 738 C CA . VAL A 1 108 ? -4.791 16.600 -8.686 1.00 88.62 108 VAL A CA 1
ATOM 739 C C . VAL A 1 108 ? -5.432 15.596 -9.642 1.0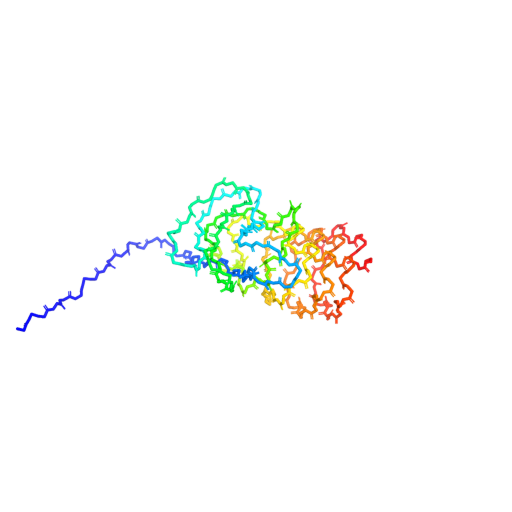0 88.62 108 VAL A C 1
ATOM 741 O O . VAL A 1 108 ? -5.558 14.406 -9.353 1.00 88.62 108 VAL A O 1
ATOM 744 N N . ALA A 1 109 ? -5.869 16.078 -10.805 1.00 88.12 109 ALA A N 1
ATOM 745 C CA . ALA A 1 109 ? -6.555 15.245 -11.785 1.00 88.12 109 ALA A CA 1
ATOM 746 C C . ALA A 1 109 ? -5.664 14.081 -12.254 1.00 88.12 109 ALA A C 1
ATOM 748 O O . ALA A 1 109 ? -4.606 14.295 -12.841 1.00 88.12 109 ALA A O 1
ATOM 749 N N . GLY A 1 110 ? -6.127 12.849 -12.026 1.00 84.94 110 GLY A N 1
ATOM 750 C CA . GLY A 1 110 ? -5.418 11.626 -12.415 1.00 84.94 110 GLY A CA 1
ATOM 751 C C . GLY A 1 110 ? -4.357 11.150 -11.419 1.00 84.94 110 GLY A C 1
ATOM 752 O O . GLY A 1 110 ? -3.785 10.081 -11.632 1.00 84.94 110 GLY A O 1
ATOM 753 N N . GLU A 1 111 ? -4.112 11.885 -10.331 1.00 89.75 111 GLU A N 1
ATOM 754 C CA . GLU A 1 111 ? -3.273 11.405 -9.236 1.00 89.75 111 GLU A CA 1
ATOM 755 C C . GLU A 1 111 ? -4.095 10.559 -8.264 1.00 89.75 111 GLU A C 1
ATOM 757 O O . GLU A 1 111 ? -5.104 10.984 -7.700 1.00 89.75 111 GLU A O 1
ATOM 762 N N . VAL A 1 112 ? -3.631 9.330 -8.085 1.00 93.25 112 VAL A N 1
ATOM 763 C CA . VAL A 1 112 ? -4.144 8.370 -7.109 1.00 93.25 112 VAL A CA 1
ATOM 764 C C . VAL A 1 112 ? -3.203 8.381 -5.909 1.00 93.25 112 VAL A C 1
ATOM 766 O O . VAL A 1 112 ? -1.989 8.471 -6.104 1.00 93.25 112 VAL A O 1
ATOM 769 N N . GLY A 1 113 ? -3.744 8.240 -4.701 1.00 93.75 113 GLY A N 1
ATOM 770 C CA . GLY A 1 113 ? -2.973 8.183 -3.461 1.00 93.75 113 GLY A CA 1
ATOM 771 C C . GLY A 1 113 ? -3.150 9.400 -2.560 1.00 93.75 113 GLY A C 1
ATOM 772 O O . GLY A 1 113 ? -3.901 10.330 -2.853 1.00 93.75 113 GLY A O 1
ATOM 773 N N . LEU A 1 114 ? -2.420 9.373 -1.445 1.00 95.19 114 LEU A N 1
ATOM 774 C CA . LEU A 1 114 ? -2.309 10.497 -0.521 1.00 95.19 114 LEU A CA 1
ATOM 775 C C . LEU A 1 114 ? -1.209 11.459 -0.960 1.00 95.19 114 LEU A C 1
ATOM 777 O O . LEU A 1 114 ? -0.212 11.068 -1.569 1.00 95.19 114 LEU A O 1
ATOM 781 N N . THR A 1 115 ? -1.354 12.724 -0.573 1.00 94.75 115 THR A N 1
ATOM 782 C CA . THR A 1 115 ? -0.363 13.761 -0.867 1.00 94.75 115 THR A CA 1
ATOM 783 C C . THR A 1 115 ? 1.008 13.377 -0.309 1.00 94.75 115 THR A C 1
ATOM 785 O O . THR A 1 115 ? 1.181 13.228 0.903 1.00 94.75 115 THR A O 1
ATOM 788 N N . GLY A 1 116 ? 2.002 13.275 -1.193 1.00 95.31 116 GLY A N 1
ATOM 789 C CA . GLY A 1 116 ? 3.393 12.972 -0.845 1.00 95.31 116 GLY A CA 1
ATOM 790 C C . GLY A 1 116 ? 3.753 11.484 -0.806 1.00 95.31 116 GLY A C 1
ATOM 791 O O . GLY A 1 116 ? 4.920 11.177 -0.558 1.00 95.31 116 GLY A O 1
ATOM 792 N N . LEU A 1 117 ? 2.809 10.574 -1.075 1.00 97.75 117 LEU A N 1
ATOM 793 C CA . LEU A 1 117 ? 3.038 9.130 -1.032 1.00 97.75 117 LEU A CA 1
ATOM 794 C C . LEU A 1 117 ? 3.989 8.689 -2.150 1.00 97.75 117 LEU A C 1
ATOM 796 O O . LEU A 1 117 ? 3.607 8.602 -3.315 1.00 97.75 117 LEU A O 1
ATOM 800 N N . THR A 1 118 ? 5.235 8.392 -1.786 1.00 98.00 118 THR A N 1
ATOM 801 C CA . THR A 1 118 ? 6.288 7.999 -2.741 1.00 98.00 118 THR A CA 1
ATOM 802 C C . THR A 1 118 ? 6.808 6.582 -2.512 1.00 98.00 118 THR A C 1
ATOM 804 O O . THR A 1 118 ? 7.451 6.020 -3.395 1.00 98.00 118 THR A O 1
ATOM 807 N N . SER A 1 119 ? 6.501 5.969 -1.367 1.00 98.06 119 SER A N 1
ATOM 808 C CA . SER A 1 119 ? 6.995 4.641 -1.002 1.00 98.06 119 SER A CA 1
ATOM 809 C C . SER A 1 119 ? 5.864 3.711 -0.564 1.00 98.06 119 SER A C 1
ATOM 811 O O . SER A 1 119 ? 5.065 4.062 0.307 1.00 98.06 119 SER A O 1
ATOM 813 N N . LEU A 1 120 ? 5.829 2.518 -1.162 1.00 98.00 120 LEU A N 1
ATOM 814 C CA . LEU A 1 120 ? 5.028 1.367 -0.725 1.00 98.00 120 LEU A CA 1
ATOM 815 C C . LEU A 1 120 ? 5.929 0.216 -0.252 1.00 98.00 120 LEU A C 1
ATOM 817 O O . LEU A 1 120 ? 5.567 -0.958 -0.347 1.00 98.00 120 LEU A O 1
ATOM 821 N N . GLU A 1 121 ? 7.139 0.541 0.203 1.00 97.62 121 GLU A N 1
ATOM 822 C CA . GLU A 1 121 ? 8.095 -0.465 0.649 1.00 97.62 121 GLU A CA 1
ATOM 823 C C . GLU A 1 121 ? 7.550 -1.230 1.855 1.00 97.62 121 GLU A C 1
ATOM 825 O O . GLU A 1 121 ? 7.171 -0.630 2.861 1.00 97.62 121 GLU A O 1
ATOM 830 N N . PHE A 1 122 ? 7.530 -2.560 1.767 1.00 96.31 122 PHE A N 1
ATOM 831 C CA . PHE A 1 122 ? 6.981 -3.455 2.792 1.00 96.31 122 PHE A CA 1
ATOM 832 C C . PHE A 1 122 ? 5.500 -3.225 3.154 1.00 96.31 122 PHE A C 1
ATOM 834 O O . PHE A 1 122 ? 5.088 -3.600 4.251 1.00 96.31 122 PHE A O 1
ATOM 841 N N . ALA A 1 123 ? 4.698 -2.595 2.287 1.00 96.44 123 ALA A N 1
ATOM 842 C CA . ALA A 1 123 ? 3.298 -2.257 2.581 1.00 96.44 123 ALA A CA 1
ATOM 843 C C . ALA A 1 123 ? 2.464 -3.440 3.106 1.00 96.44 123 ALA A C 1
ATOM 845 O O . ALA A 1 123 ? 1.665 -3.268 4.024 1.00 96.44 123 ALA A O 1
ATOM 846 N N . PHE A 1 124 ? 2.666 -4.620 2.517 1.00 96.06 124 PHE A N 1
ATOM 847 C CA . PHE A 1 124 ? 1.956 -5.866 2.806 1.00 96.06 124 PHE A CA 1
ATOM 848 C C . PHE A 1 124 ? 2.932 -7.033 3.003 1.00 96.06 124 PHE A C 1
ATOM 850 O O . PHE A 1 124 ? 2.652 -8.175 2.636 1.00 96.06 124 PHE A O 1
ATOM 857 N N . TYR A 1 125 ? 4.116 -6.734 3.537 1.00 95.06 125 TYR A N 1
ATOM 858 C CA . TYR A 1 125 ? 5.128 -7.744 3.811 1.00 95.06 125 TYR A CA 1
ATOM 859 C C . TYR A 1 125 ? 4.620 -8.752 4.859 1.00 95.06 125 TYR A C 1
ATOM 861 O O . TYR A 1 125 ? 4.133 -8.348 5.916 1.00 95.06 125 TYR A O 1
ATOM 869 N N . ASP A 1 126 ? 4.718 -10.046 4.545 1.00 93.94 126 ASP A N 1
ATOM 870 C CA . ASP A 1 126 ? 4.182 -11.189 5.303 1.00 93.94 126 ASP A CA 1
ATOM 871 C C . ASP A 1 126 ? 2.667 -11.107 5.609 1.00 93.94 126 ASP A C 1
ATOM 873 O O . ASP A 1 126 ? 2.144 -11.822 6.468 1.00 93.94 126 ASP A O 1
ATOM 877 N N . ASP A 1 127 ? 1.912 -10.278 4.878 1.00 93.62 127 ASP A N 1
ATOM 878 C CA . ASP A 1 127 ? 0.467 -10.146 5.074 1.00 93.62 127 ASP A CA 1
ATOM 879 C C . ASP A 1 127 ? -0.288 -11.332 4.450 1.00 93.62 127 ASP A C 1
ATOM 881 O O . ASP A 1 127 ? -0.679 -11.346 3.280 1.00 93.62 127 ASP A O 1
ATOM 885 N N . THR A 1 128 ? -0.489 -12.368 5.260 1.00 93.94 128 THR A N 1
ATOM 886 C CA . THR A 1 128 ? -1.216 -13.588 4.876 1.00 93.94 128 THR A CA 1
ATOM 887 C C . THR A 1 128 ? -2.739 -13.440 4.917 1.00 93.94 128 THR A C 1
ATOM 889 O O . THR A 1 128 ? -3.451 -14.346 4.472 1.00 93.94 128 THR A O 1
ATOM 892 N N . ASN A 1 129 ? -3.258 -12.305 5.396 1.00 95.06 129 ASN A N 1
ATOM 893 C CA . ASN A 1 129 ? -4.690 -12.016 5.463 1.00 95.06 129 ASN A CA 1
ATOM 894 C C . ASN A 1 129 ? -5.132 -10.955 4.440 1.00 95.06 129 ASN A C 1
ATOM 896 O O . ASN A 1 129 ? -6.309 -10.581 4.426 1.00 95.06 129 ASN A O 1
ATOM 900 N N . LEU A 1 130 ? -4.230 -10.491 3.568 1.00 95.50 130 LEU A N 1
ATOM 901 C CA . LEU A 1 130 ? -4.542 -9.521 2.528 1.00 95.50 130 LEU A CA 1
ATOM 902 C C . LEU A 1 130 ? -5.512 -10.096 1.492 1.00 95.50 130 LEU A C 1
ATOM 904 O O . LEU A 1 130 ? -5.197 -11.016 0.739 1.00 95.50 130 LEU A O 1
ATOM 908 N N . THR A 1 131 ? -6.694 -9.494 1.402 1.00 92.50 131 THR A N 1
ATOM 909 C CA . THR A 1 131 ? -7.751 -9.924 0.475 1.00 92.50 131 THR A CA 1
ATOM 910 C C . THR A 1 131 ? -7.971 -8.962 -0.681 1.00 92.50 131 THR A C 1
ATOM 912 O O . THR A 1 131 ? -8.453 -9.385 -1.734 1.00 92.50 131 THR A O 1
ATOM 915 N N . VAL A 1 132 ? -7.643 -7.678 -0.498 1.00 96.38 132 VAL A N 1
ATOM 916 C CA . VAL A 1 132 ? -7.911 -6.649 -1.501 1.00 96.38 132 VAL A CA 1
ATOM 917 C C . VAL A 1 132 ? -6.895 -5.505 -1.486 1.00 96.38 132 VAL A C 1
ATOM 919 O O . VAL A 1 132 ? -6.524 -4.986 -0.439 1.00 96.38 132 VAL A O 1
ATOM 922 N N . VAL A 1 133 ? -6.497 -5.071 -2.674 1.00 98.19 133 VAL A N 1
ATOM 923 C CA . VAL A 1 133 ? -5.858 -3.791 -2.982 1.00 98.19 133 VAL A CA 1
ATOM 924 C C . VAL A 1 133 ? -6.636 -3.107 -4.118 1.00 98.19 133 VAL A C 1
ATOM 926 O O . VAL A 1 133 ? -7.325 -3.786 -4.889 1.00 98.19 133 VAL A O 1
ATOM 929 N N . PRO A 1 134 ? -6.558 -1.779 -4.284 1.00 97.75 134 PRO A N 1
ATOM 930 C CA . PRO A 1 134 ? -7.281 -1.089 -5.347 1.00 97.75 134 PRO A CA 1
ATOM 931 C C . PRO A 1 134 ? -6.784 -1.488 -6.745 1.00 97.75 134 PRO A C 1
ATOM 933 O O . PRO A 1 134 ? -5.611 -1.805 -6.952 1.00 97.75 134 PRO A O 1
ATOM 936 N N . SER A 1 135 ? -7.672 -1.445 -7.742 1.00 95.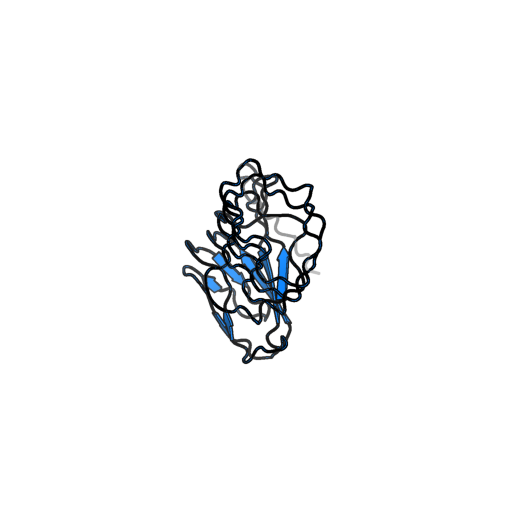31 135 SER A N 1
ATOM 937 C CA . SER A 1 135 ? -7.321 -1.751 -9.140 1.00 95.31 135 SER A CA 1
ATOM 938 C C . SER A 1 135 ? -6.521 -0.639 -9.830 1.00 95.31 135 SER A C 1
ATOM 940 O O . SER A 1 135 ? -5.994 -0.847 -10.921 1.00 95.31 135 SER A O 1
ATOM 942 N N . ASN A 1 136 ? -6.457 0.547 -9.224 1.00 94.81 136 ASN A N 1
ATOM 943 C CA . ASN A 1 136 ? -5.575 1.653 -9.589 1.00 94.81 136 ASN A CA 1
ATOM 944 C C . ASN A 1 136 ? -4.348 1.690 -8.657 1.00 94.81 136 ASN A C 1
ATOM 946 O O . ASN A 1 136 ? -4.324 1.050 -7.609 1.00 94.81 136 ASN A O 1
ATOM 950 N N . PHE A 1 137 ? -3.319 2.442 -9.049 1.00 97.62 137 PHE A N 1
ATOM 951 C CA . PHE A 1 137 ? -2.040 2.498 -8.338 1.00 97.62 137 PHE A CA 1
ATOM 952 C C . PHE A 1 137 ? -1.628 3.949 -8.072 1.00 97.62 137 PHE A C 1
ATOM 954 O O . PHE A 1 137 ? -1.825 4.775 -8.970 1.00 97.62 137 PHE A O 1
ATOM 961 N N . PRO A 1 138 ? -1.053 4.281 -6.898 1.00 97.31 138 PRO A N 1
ATOM 962 C CA . PRO A 1 138 ? -0.583 5.629 -6.621 1.00 97.31 138 PRO A CA 1
ATOM 963 C C . PRO A 1 138 ? 0.548 6.029 -7.574 1.00 97.31 138 PRO A C 1
ATOM 965 O O . PRO A 1 138 ? 1.661 5.512 -7.510 1.00 97.31 138 PRO A O 1
ATOM 968 N N . THR A 1 139 ? 0.266 6.961 -8.483 1.00 95.44 139 THR A N 1
ATOM 969 C CA . THR A 1 139 ? 1.136 7.260 -9.638 1.00 95.44 139 THR A CA 1
ATOM 970 C C . THR A 1 139 ? 2.413 8.027 -9.290 1.00 95.44 139 THR A C 1
ATOM 972 O O . THR A 1 139 ? 3.216 8.307 -10.175 1.00 95.44 139 THR A O 1
ATOM 975 N N . GLN A 1 140 ? 2.598 8.388 -8.020 1.00 96.25 140 GLN A N 1
ATOM 976 C CA . GLN A 1 140 ? 3.783 9.083 -7.519 1.00 96.25 140 GLN A CA 1
ATOM 977 C C . GLN A 1 140 ? 4.755 8.135 -6.798 1.00 96.25 140 GLN A C 1
ATOM 979 O O . GLN A 1 140 ? 5.857 8.544 -6.435 1.00 96.25 140 GLN A O 1
ATOM 984 N N . VAL A 1 141 ? 4.371 6.868 -6.601 1.00 98.50 141 VAL A N 1
ATOM 985 C CA . VAL A 1 141 ? 5.206 5.873 -5.922 1.00 98.50 141 VAL A CA 1
ATOM 986 C C . VAL A 1 141 ? 6.402 5.506 -6.791 1.00 98.50 141 VAL A C 1
ATOM 988 O O . VAL A 1 141 ? 6.256 5.153 -7.961 1.00 98.50 141 VAL A O 1
ATOM 991 N N . THR A 1 142 ? 7.591 5.571 -6.201 1.00 98.69 142 THR A N 1
ATOM 992 C CA . THR A 1 142 ? 8.867 5.265 -6.855 1.00 98.69 142 THR A CA 1
ATOM 993 C C . THR A 1 142 ? 9.482 3.958 -6.364 1.00 98.69 142 THR A C 1
ATOM 995 O O . THR A 1 142 ? 10.347 3.408 -7.045 1.00 98.69 142 THR A O 1
ATOM 998 N N . SER A 1 143 ? 9.025 3.418 -5.232 1.00 98.56 143 SER A N 1
ATOM 999 C CA . SER A 1 143 ? 9.511 2.146 -4.696 1.00 98.56 143 SER A CA 1
ATOM 1000 C C . SER A 1 143 ? 8.378 1.249 -4.208 1.00 98.56 143 SER A C 1
ATOM 1002 O O . SER A 1 143 ? 7.485 1.681 -3.476 1.00 98.56 143 SER A O 1
ATOM 1004 N N . THR A 1 144 ? 8.450 -0.013 -4.621 1.00 98.56 144 THR A N 1
ATOM 1005 C CA . THR A 1 144 ? 7.559 -1.124 -4.240 1.00 98.56 144 THR A CA 1
ATOM 1006 C C . THR A 1 144 ? 8.356 -2.291 -3.651 1.00 98.56 144 THR A C 1
ATOM 1008 O O . THR A 1 144 ? 7.911 -3.439 -3.668 1.00 98.56 144 THR A O 1
ATOM 1011 N N . TYR A 1 145 ? 9.558 -1.999 -3.146 1.00 98.19 145 TYR A N 1
ATOM 1012 C CA . TYR A 1 145 ? 10.456 -2.987 -2.563 1.00 98.19 145 TYR A CA 1
ATOM 1013 C C . TYR A 1 145 ? 9.738 -3.830 -1.500 1.00 98.19 145 TYR A C 1
ATOM 1015 O O . TYR A 1 145 ? 9.148 -3.289 -0.563 1.00 98.19 145 TYR A O 1
ATOM 1023 N N . GLN A 1 146 ? 9.743 -5.154 -1.674 1.00 96.88 146 GLN A N 1
ATOM 1024 C CA . GLN A 1 146 ? 9.069 -6.109 -0.779 1.00 96.88 146 GLN A CA 1
ATOM 1025 C C . GLN A 1 146 ? 7.580 -5.822 -0.498 1.00 96.88 146 GLN A C 1
ATOM 1027 O O . GLN A 1 146 ? 7.051 -6.292 0.507 1.00 96.88 146 GLN A O 1
ATOM 1032 N N . MET A 1 147 ? 6.878 -5.082 -1.368 1.00 97.56 147 MET A N 1
ATOM 1033 C CA . MET A 1 147 ? 5.492 -4.654 -1.125 1.00 97.56 147 MET A CA 1
ATOM 1034 C C . MET A 1 147 ? 4.549 -5.822 -0.801 1.00 97.56 147 MET A C 1
ATOM 1036 O O . MET A 1 147 ? 3.721 -5.671 0.088 1.00 97.56 147 MET A O 1
ATOM 1040 N N . PHE A 1 148 ? 4.696 -6.964 -1.478 1.00 97.50 148 PHE A N 1
ATOM 1041 C CA . PHE A 1 148 ? 3.942 -8.203 -1.246 1.00 97.50 148 PHE A CA 1
ATOM 1042 C C . PHE A 1 148 ? 4.851 -9.379 -0.862 1.00 97.50 148 PHE A C 1
ATOM 1044 O O . PHE A 1 148 ? 4.452 -10.537 -0.999 1.00 97.50 148 PHE A O 1
ATOM 1051 N N . GLY A 1 149 ? 6.083 -9.114 -0.418 1.00 96.50 149 GLY A N 1
ATOM 1052 C CA . GLY A 1 149 ? 7.001 -10.180 -0.023 1.00 96.50 149 GLY A CA 1
ATOM 1053 C C . GLY A 1 149 ? 6.372 -11.025 1.087 1.00 96.50 149 GLY A C 1
ATOM 1054 O O . GLY A 1 149 ? 5.944 -10.467 2.086 1.00 96.50 149 GLY A O 1
ATOM 1055 N N . GLY A 1 150 ? 6.243 -12.338 0.899 1.00 95.69 150 GLY A N 1
ATOM 1056 C CA . GLY A 1 150 ? 5.632 -13.247 1.875 1.00 95.69 150 GLY A CA 1
ATOM 1057 C C . GLY A 1 150 ? 4.102 -13.181 1.997 1.00 95.69 150 GLY A C 1
ATOM 1058 O O . GLY A 1 150 ? 3.525 -13.924 2.792 1.00 95.69 150 GLY A O 1
ATOM 1059 N N . ALA A 1 151 ? 3.404 -12.376 1.186 1.00 95.31 151 ALA A N 1
ATOM 1060 C CA . ALA A 1 151 ? 1.936 -12.324 1.148 1.00 95.31 151 ALA A CA 1
ATOM 1061 C C . ALA A 1 151 ? 1.354 -13.581 0.463 1.00 95.31 151 ALA A C 1
ATOM 1063 O O . ALA A 1 151 ? 0.858 -13.552 -0.664 1.00 95.31 151 ALA A O 1
ATOM 1064 N N . THR A 1 152 ? 1.468 -14.732 1.129 1.00 96.19 152 THR A N 1
ATOM 1065 C CA . THR A 1 152 ? 1.267 -16.069 0.535 1.00 96.19 152 THR A CA 1
ATOM 1066 C C . THR A 1 152 ? -0.137 -16.336 0.001 1.00 96.19 152 THR A C 1
ATOM 1068 O O . THR A 1 152 ? -0.298 -17.233 -0.821 1.00 96.19 152 THR A O 1
ATOM 1071 N N . THR A 1 153 ? -1.146 -15.580 0.432 1.00 95.25 153 THR A N 1
ATOM 1072 C CA . THR A 1 153 ? -2.545 -15.727 -0.003 1.00 95.25 153 THR A CA 1
ATOM 1073 C C . THR A 1 153 ? -2.944 -14.730 -1.093 1.00 95.25 153 THR A C 1
ATOM 1075 O O . THR A 1 153 ? -3.996 -14.893 -1.717 1.00 95.25 153 THR A O 1
ATOM 1078 N N . PHE A 1 154 ? -2.112 -13.721 -1.366 1.00 97.06 154 PHE A N 1
ATOM 1079 C CA . PHE A 1 154 ? -2.439 -12.643 -2.289 1.00 97.06 154 PHE A CA 1
ATOM 1080 C C . PHE A 1 154 ? -2.354 -13.099 -3.754 1.00 97.06 154 PHE A C 1
ATOM 1082 O O . PHE A 1 154 ? -1.312 -13.533 -4.239 1.00 97.06 154 PHE A O 1
ATOM 1089 N N . ASN A 1 155 ? -3.462 -12.968 -4.488 1.00 98.06 155 ASN A N 1
ATOM 1090 C CA . ASN A 1 155 ? -3.537 -13.299 -5.916 1.00 98.06 155 ASN A CA 1
ATOM 1091 C C . ASN A 1 155 ? -4.531 -12.402 -6.676 1.00 98.06 155 ASN A C 1
ATOM 1093 O O . ASN A 1 155 ? -5.153 -12.819 -7.654 1.00 98.06 155 ASN A O 1
ATOM 1097 N N . GLN A 1 156 ? -4.756 -11.177 -6.202 1.00 97.88 156 GLN A N 1
ATOM 1098 C CA . GLN A 1 156 ? -5.684 -10.267 -6.865 1.00 97.88 156 GLN A CA 1
ATOM 1099 C C . GLN A 1 156 ? -5.086 -9.718 -8.162 1.00 97.88 156 GLN A C 1
ATOM 1101 O O . GLN A 1 156 ? -3.913 -9.356 -8.216 1.00 97.88 156 GLN A O 1
ATOM 1106 N N . ASN A 1 157 ? -5.915 -9.600 -9.204 1.00 98.19 157 ASN A N 1
ATOM 1107 C CA . ASN A 1 157 ? -5.514 -8.973 -10.459 1.00 98.19 157 ASN A CA 1
ATOM 1108 C C . ASN A 1 157 ? -5.159 -7.486 -10.270 1.00 98.19 157 ASN A C 1
ATOM 1110 O O . ASN A 1 157 ? -6.023 -6.660 -9.974 1.00 98.19 157 ASN A O 1
ATOM 1114 N N . ILE A 1 158 ? -3.890 -7.172 -10.529 1.00 98.31 158 ILE A N 1
ATOM 1115 C CA . ILE A 1 158 ? -3.281 -5.835 -10.479 1.00 98.31 158 ILE A CA 1
ATOM 1116 C C . ILE A 1 158 ? -2.633 -5.442 -11.820 1.00 98.31 158 ILE A C 1
ATOM 1118 O O . ILE A 1 158 ? -1.835 -4.509 -11.902 1.00 98.31 158 ILE A O 1
ATOM 1122 N N . GLY A 1 159 ? -2.981 -6.130 -12.913 1.00 98.38 159 GLY A N 1
ATOM 1123 C CA . GLY A 1 159 ? -2.406 -5.872 -14.239 1.00 98.38 159 GLY A CA 1
ATOM 1124 C C . GLY A 1 159 ? -2.689 -4.461 -14.771 1.00 98.38 159 GLY A C 1
ATOM 1125 O O . GLY A 1 159 ? -1.930 -3.939 -15.583 1.00 98.38 159 GLY A O 1
ATOM 1126 N N . ALA A 1 160 ? -3.747 -3.808 -14.284 1.00 97.81 160 ALA A N 1
ATOM 1127 C CA . ALA A 1 160 ? -4.134 -2.456 -14.690 1.00 97.81 160 ALA A CA 1
ATOM 1128 C C . ALA A 1 160 ? -3.333 -1.330 -14.006 1.00 97.81 160 ALA A C 1
ATOM 1130 O O . ALA A 1 160 ? -3.567 -0.155 -14.294 1.00 97.81 160 ALA A O 1
ATOM 1131 N N . TRP A 1 161 ? -2.413 -1.655 -13.095 1.00 98.31 161 TRP A N 1
ATOM 1132 C CA . TRP A 1 161 ? -1.616 -0.655 -12.393 1.00 98.31 161 TRP A CA 1
ATOM 1133 C C . TRP A 1 161 ? -0.710 0.139 -13.337 1.00 98.31 161 TRP A C 1
ATOM 1135 O O . TRP A 1 161 ? -0.011 -0.414 -14.185 1.00 98.31 161 TRP A O 1
ATOM 1145 N N . ASN A 1 162 ? -0.697 1.461 -13.154 1.00 97.56 162 ASN A N 1
ATOM 1146 C CA . ASN A 1 162 ? 0.246 2.344 -13.827 1.00 97.56 162 ASN A CA 1
ATOM 1147 C C . ASN A 1 162 ? 1.541 2.437 -13.010 1.00 97.56 162 ASN A C 1
ATOM 1149 O O . ASN A 1 162 ? 1.636 3.240 -12.087 1.00 97.56 162 ASN A O 1
ATOM 1153 N N . THR A 1 163 ? 2.536 1.634 -13.375 1.00 98.38 163 THR A N 1
ATOM 1154 C CA . THR A 1 163 ? 3.828 1.533 -12.675 1.00 98.38 163 THR A CA 1
ATOM 1155 C C . THR A 1 163 ? 4.915 2.453 -13.238 1.00 98.38 163 THR A C 1
ATOM 1157 O O . THR A 1 163 ? 6.083 2.290 -12.902 1.00 98.38 163 THR A O 1
ATOM 1160 N N . ALA A 1 164 ? 4.571 3.407 -14.112 1.00 98.38 164 ALA A N 1
ATOM 1161 C CA . ALA A 1 164 ? 5.553 4.172 -14.890 1.00 98.38 164 ALA A CA 1
ATOM 1162 C C . ALA A 1 164 ? 6.542 5.004 -14.048 1.00 98.38 164 ALA A C 1
ATOM 1164 O O . ALA A 1 164 ? 7.605 5.363 -14.550 1.00 98.38 164 ALA A O 1
ATOM 1165 N N . SER A 1 165 ? 6.197 5.321 -12.797 1.00 98.19 165 SER A N 1
ATOM 1166 C CA . SER A 1 165 ? 7.042 6.052 -11.845 1.00 98.19 165 SER A CA 1
ATOM 1167 C C . SER A 1 165 ? 7.952 5.154 -11.001 1.00 98.19 165 SER A C 1
ATOM 1169 O O . SER A 1 165 ? 8.855 5.663 -10.337 1.00 98.19 165 SER A O 1
ATOM 1171 N N . VAL A 1 166 ? 7.713 3.840 -10.984 1.00 98.81 166 VAL A N 1
ATOM 1172 C CA . VAL A 1 166 ? 8.383 2.915 -10.067 1.00 98.81 166 VAL A CA 1
ATOM 1173 C C . VAL A 1 166 ? 9.797 2.624 -10.568 1.00 98.81 166 VAL A C 1
ATOM 1175 O O . VAL A 1 166 ? 9.985 2.111 -11.668 1.00 98.81 166 VAL A O 1
ATOM 1178 N N . GLY A 1 167 ? 10.790 2.950 -9.743 1.00 98.81 167 GLY A N 1
ATOM 1179 C CA . GLY A 1 167 ? 12.208 2.681 -9.977 1.00 98.81 167 GLY A CA 1
ATOM 1180 C C . GLY A 1 167 ? 12.705 1.401 -9.307 1.00 98.81 167 GLY A C 1
ATOM 1181 O O . GLY A 1 167 ? 13.606 0.744 -9.825 1.00 98.81 167 GLY A O 1
ATOM 1182 N N . ASN A 1 168 ? 12.109 1.014 -8.179 1.00 98.81 168 ASN A N 1
ATOM 1183 C CA . ASN A 1 168 ? 12.501 -0.183 -7.439 1.00 98.81 168 ASN A CA 1
ATOM 1184 C C . ASN A 1 168 ? 11.321 -1.157 -7.271 1.00 98.81 168 ASN A C 1
ATOM 1186 O O . ASN A 1 168 ? 10.299 -0.817 -6.665 1.00 98.81 168 ASN A O 1
ATOM 1190 N N . MET A 1 169 ? 11.484 -2.366 -7.809 1.00 98.81 169 MET A N 1
ATOM 1191 C CA . MET A 1 169 ? 10.555 -3.496 -7.697 1.00 98.81 169 MET A CA 1
ATOM 1192 C C . MET A 1 169 ? 11.222 -4.741 -7.089 1.00 98.81 169 MET A C 1
ATOM 1194 O O . MET A 1 169 ? 10.672 -5.842 -7.197 1.00 98.81 169 MET A O 1
ATOM 1198 N N . SER A 1 170 ? 12.410 -4.620 -6.486 1.00 98.81 170 SER A N 1
ATOM 1199 C CA . SER A 1 170 ? 13.096 -5.794 -5.950 1.00 98.81 170 SER A CA 1
ATOM 1200 C C . SER A 1 170 ? 12.293 -6.459 -4.833 1.00 98.81 170 SER A C 1
ATOM 1202 O O . SER A 1 170 ? 11.624 -5.809 -4.025 1.00 98.81 170 SER A O 1
ATOM 1204 N N . TYR A 1 171 ? 12.292 -7.793 -4.853 1.00 98.50 171 TYR A N 1
ATOM 1205 C CA . TYR A 1 171 ? 11.560 -8.664 -3.931 1.00 98.50 171 TYR A CA 1
ATOM 1206 C C . TYR A 1 171 ? 10.045 -8.415 -3.830 1.00 98.50 171 TYR A C 1
ATOM 1208 O O . TYR A 1 171 ? 9.417 -8.901 -2.890 1.00 98.50 171 TYR A O 1
ATOM 1216 N N . MET A 1 172 ? 9.431 -7.672 -4.763 1.00 98.38 172 MET A N 1
ATOM 1217 C CA . MET A 1 172 ? 8.031 -7.240 -4.650 1.00 98.38 172 MET A CA 1
ATOM 1218 C C . MET A 1 172 ? 7.060 -8.398 -4.379 1.00 98.38 172 MET A C 1
ATOM 1220 O O . MET A 1 172 ? 6.146 -8.215 -3.585 1.00 98.38 172 MET A O 1
ATOM 1224 N N . PHE A 1 173 ? 7.279 -9.573 -4.978 1.00 98.62 173 PHE A N 1
ATOM 1225 C CA . PHE A 1 173 ? 6.490 -10.798 -4.790 1.00 98.62 173 PHE A CA 1
ATOM 1226 C C . PHE A 1 173 ? 7.330 -11.975 -4.267 1.00 98.62 173 PHE A C 1
ATOM 1228 O O . PHE A 1 173 ? 6.921 -13.127 -4.417 1.00 98.62 173 PHE A O 1
ATOM 1235 N N . ALA A 1 174 ? 8.496 -11.722 -3.664 1.00 98.50 174 ALA A N 1
ATOM 1236 C CA . ALA A 1 174 ? 9.332 -12.787 -3.108 1.00 98.50 174 ALA A CA 1
ATOM 1237 C C . ALA A 1 174 ? 8.544 -13.575 -2.049 1.00 98.50 174 ALA A C 1
ATOM 1239 O O . ALA A 1 174 ? 8.053 -12.995 -1.084 1.00 98.50 174 ALA A O 1
ATOM 1240 N N . GLY A 1 175 ? 8.368 -14.883 -2.224 1.00 98.00 175 GLY A N 1
ATOM 1241 C CA . GLY A 1 175 ? 7.564 -15.724 -1.333 1.00 98.00 175 GLY A CA 1
ATOM 1242 C C . GLY A 1 175 ? 6.041 -15.523 -1.416 1.00 98.00 175 GLY A C 1
ATOM 1243 O O . GLY A 1 175 ? 5.308 -16.170 -0.665 1.00 98.00 175 GLY A O 1
ATOM 1244 N N . ALA A 1 176 ? 5.521 -14.694 -2.328 1.00 97.38 176 ALA A N 1
ATOM 1245 C CA . ALA A 1 176 ? 4.079 -14.531 -2.563 1.00 97.38 176 ALA A CA 1
ATOM 1246 C C . ALA A 1 176 ? 3.515 -15.713 -3.378 1.00 97.38 176 ALA A C 1
ATOM 1248 O O . ALA A 1 176 ? 3.113 -15.580 -4.531 1.00 97.38 176 ALA A O 1
ATOM 1249 N N . THR A 1 177 ? 3.523 -16.908 -2.783 1.00 98.06 177 THR A N 1
ATOM 1250 C CA . THR A 1 177 ? 3.347 -18.191 -3.496 1.00 98.06 177 THR A CA 1
ATOM 1251 C C . THR A 1 177 ? 2.028 -18.366 -4.259 1.00 98.06 177 THR A C 1
ATOM 1253 O O . THR A 1 177 ? 1.986 -19.154 -5.204 1.00 98.06 177 THR A O 1
ATOM 1256 N N . ALA A 1 178 ? 0.957 -17.658 -3.887 1.00 98.31 178 ALA A N 1
ATOM 1257 C CA . ALA A 1 178 ? -0.310 -17.699 -4.618 1.00 98.31 178 ALA A CA 1
ATOM 1258 C C . ALA A 1 178 ? -0.366 -16.748 -5.824 1.00 98.31 178 ALA A C 1
ATOM 1260 O O . ALA A 1 178 ? -1.255 -16.911 -6.666 1.00 98.31 178 ALA A O 1
ATOM 1261 N N . PHE A 1 179 ? 0.531 -15.763 -5.922 1.00 98.56 179 PHE A N 1
ATOM 1262 C CA . PHE A 1 179 ? 0.446 -14.714 -6.932 1.00 98.56 179 PHE A CA 1
ATOM 1263 C C . PHE A 1 179 ? 0.745 -15.255 -8.336 1.00 98.56 179 PHE A C 1
ATOM 1265 O O . PHE A 1 179 ? 1.839 -15.732 -8.628 1.00 98.56 179 PHE A O 1
ATOM 1272 N N . ASN A 1 180 ? -0.239 -15.159 -9.231 1.00 98.19 180 ASN A N 1
ATOM 1273 C CA . ASN A 1 180 ? -0.140 -15.628 -10.613 1.00 98.19 180 ASN A CA 1
ATOM 1274 C C . ASN A 1 180 ? -1.037 -14.801 -11.550 1.00 98.19 180 ASN A C 1
ATOM 1276 O O . ASN A 1 180 ? -1.917 -15.326 -12.237 1.00 98.19 180 ASN A O 1
ATOM 1280 N N . GLN A 1 181 ? -0.863 -13.480 -11.531 1.00 98.31 181 GLN A N 1
ATOM 1281 C CA . GLN A 1 181 ? -1.666 -12.555 -12.330 1.00 98.31 181 GLN A CA 1
ATOM 1282 C C . GLN A 1 181 ? -0.891 -12.024 -13.531 1.00 98.31 181 GLN A C 1
ATOM 1284 O O . GLN A 1 181 ? 0.329 -11.876 -13.499 1.00 98.31 181 GLN A O 1
ATOM 1289 N N . ASN A 1 182 ? -1.616 -11.705 -14.606 1.00 98.25 182 ASN A N 1
ATOM 1290 C CA . ASN A 1 182 ? -1.003 -11.095 -15.776 1.00 98.25 182 ASN A CA 1
ATOM 1291 C C . ASN A 1 182 ? -0.637 -9.631 -15.486 1.00 98.25 182 ASN A C 1
ATOM 1293 O O . ASN A 1 182 ? -1.518 -8.787 -15.335 1.00 98.25 182 ASN A O 1
ATOM 1297 N N . ILE A 1 183 ? 0.664 -9.345 -15.477 1.00 98.19 183 ILE A N 1
ATOM 1298 C CA . ILE A 1 183 ? 1.241 -8.006 -15.297 1.00 98.19 183 ILE A CA 1
ATOM 1299 C C . ILE A 1 183 ? 2.006 -7.518 -16.540 1.00 98.19 183 ILE A C 1
ATOM 1301 O O . ILE A 1 183 ? 2.807 -6.593 -16.463 1.00 98.19 183 ILE A O 1
ATOM 1305 N N . SER A 1 184 ? 1.765 -8.114 -17.714 1.00 97.75 184 SER A N 1
ATOM 1306 C CA . SER A 1 184 ? 2.479 -7.769 -18.955 1.00 97.75 184 SER A CA 1
ATOM 1307 C C . SER A 1 184 ? 2.247 -6.331 -19.434 1.00 97.75 184 SER A C 1
ATOM 1309 O O . SER A 1 184 ? 2.944 -5.862 -20.328 1.00 97.75 184 SER A O 1
ATOM 1311 N N . SER A 1 185 ? 1.226 -5.655 -18.904 1.00 97.69 185 SER A N 1
ATOM 1312 C CA . SER A 1 185 ? 0.880 -4.259 -19.193 1.00 97.69 185 SER A CA 1
ATOM 1313 C C . SER A 1 185 ? 1.654 -3.241 -18.358 1.00 97.69 185 SER A C 1
ATOM 1315 O O . SER A 1 185 ? 1.544 -2.046 -18.627 1.00 97.69 185 SER A O 1
ATOM 1317 N N . TRP A 1 186 ? 2.413 -3.674 -17.351 1.00 98.50 186 TRP A N 1
ATOM 1318 C CA . TRP A 1 186 ? 3.183 -2.763 -16.512 1.00 98.50 186 TRP A CA 1
ATOM 1319 C C . TRP A 1 186 ? 4.280 -2.056 -17.309 1.00 98.50 186 TRP A C 1
ATOM 1321 O O . TRP A 1 186 ? 4.991 -2.661 -18.112 1.00 98.50 186 TRP A O 1
ATOM 1331 N N . ASN A 1 187 ? 4.428 -0.754 -17.066 1.00 98.31 187 ASN A N 1
ATOM 1332 C CA . ASN A 1 187 ? 5.513 0.031 -17.636 1.00 98.31 187 ASN A CA 1
ATOM 1333 C C . ASN A 1 187 ? 6.722 -0.035 -16.703 1.00 98.31 187 ASN A C 1
ATOM 1335 O O . ASN A 1 187 ? 6.662 0.445 -15.572 1.00 98.31 187 ASN A O 1
ATOM 1339 N N . THR A 1 188 ? 7.814 -0.606 -17.198 1.00 98.31 188 THR A N 1
ATOM 1340 C CA . THR A 1 188 ? 9.038 -0.855 -16.432 1.00 98.31 188 THR A CA 1
ATOM 1341 C C . THR A 1 188 ? 10.206 0.030 -16.868 1.00 98.31 188 THR A C 1
ATOM 1343 O O . THR A 1 188 ? 11.337 -0.192 -16.451 1.00 98.31 188 THR A O 1
ATOM 1346 N N . ALA A 1 189 ? 9.959 1.058 -17.688 1.00 98.56 189 ALA A N 1
ATOM 1347 C CA . ALA A 1 189 ? 11.014 1.903 -18.254 1.00 98.56 189 ALA A CA 1
ATOM 1348 C C . ALA A 1 189 ? 11.820 2.690 -17.204 1.00 98.56 189 ALA A C 1
ATOM 1350 O O . ALA A 1 189 ? 12.979 3.013 -17.450 1.00 98.56 189 ALA A O 1
ATOM 1351 N N . ALA A 1 190 ? 11.210 3.009 -16.058 1.00 98.50 190 ALA A N 1
ATOM 1352 C CA . ALA A 1 190 ? 11.873 3.692 -14.948 1.00 98.50 190 ALA A CA 1
ATOM 1353 C C . ALA A 1 190 ? 12.593 2.732 -13.986 1.00 98.50 190 ALA A C 1
ATOM 1355 O O . ALA A 1 190 ? 13.367 3.191 -13.146 1.00 98.50 190 ALA A O 1
ATOM 1356 N N . VAL A 1 191 ? 12.351 1.420 -14.094 1.00 98.75 191 VAL A N 1
ATOM 1357 C CA . VAL A 1 191 ? 12.828 0.438 -13.120 1.00 98.75 191 VAL A CA 1
ATOM 1358 C C . VAL A 1 191 ? 14.331 0.227 -13.270 1.00 98.75 191 VAL A C 1
ATOM 1360 O O . VAL A 1 191 ? 14.827 -0.120 -14.340 1.00 98.75 191 VAL A O 1
ATOM 1363 N N . THR A 1 192 ? 15.054 0.403 -12.169 1.00 98.69 192 THR A N 1
ATOM 1364 C CA . THR A 1 192 ? 16.496 0.166 -12.062 1.00 98.69 192 THR A CA 1
ATOM 1365 C C . THR A 1 192 ? 16.832 -1.110 -11.296 1.00 98.69 192 THR A C 1
ATOM 1367 O O . THR A 1 192 ? 17.953 -1.596 -11.418 1.00 98.69 192 THR A O 1
ATOM 1370 N N . ASP A 1 193 ? 15.888 -1.655 -10.521 1.00 98.75 193 ASP A N 1
ATOM 1371 C CA . ASP A 1 193 ? 16.075 -2.887 -9.748 1.00 98.75 193 ASP A CA 1
ATOM 1372 C C . ASP A 1 193 ? 14.802 -3.757 -9.732 1.00 98.75 193 ASP A C 1
ATOM 1374 O O . ASP A 1 193 ? 13.718 -3.293 -9.376 1.00 98.75 193 ASP A O 1
ATOM 1378 N N . MET A 1 194 ? 14.955 -5.023 -10.131 1.00 98.44 194 MET A N 1
ATOM 1379 C CA . MET A 1 194 ? 13.947 -6.098 -10.078 1.00 98.44 194 MET A CA 1
ATOM 1380 C C . MET A 1 194 ? 14.529 -7.383 -9.470 1.00 98.44 194 MET A C 1
ATOM 1382 O O . MET A 1 194 ? 14.028 -8.481 -9.726 1.00 98.44 194 MET A O 1
ATOM 1386 N N . SER A 1 195 ? 15.636 -7.276 -8.729 1.00 98.69 195 SER A N 1
ATOM 1387 C CA . SER A 1 195 ? 16.263 -8.431 -8.085 1.00 98.69 195 SER A CA 1
ATOM 1388 C C . SER A 1 195 ? 15.241 -9.197 -7.245 1.00 98.69 195 SER A C 1
ATOM 1390 O O . SER A 1 195 ? 14.420 -8.602 -6.550 1.00 98.69 195 SER A O 1
ATOM 1392 N N . ASP A 1 196 ? 15.237 -10.524 -7.385 1.00 98.50 196 ASP A N 1
ATOM 1393 C CA . ASP A 1 196 ? 14.410 -11.436 -6.589 1.00 98.50 196 ASP A CA 1
ATOM 1394 C C . ASP A 1 196 ? 12.896 -11.130 -6.583 1.00 98.50 196 ASP A C 1
ATOM 1396 O O . ASP A 1 196 ? 12.179 -11.557 -5.683 1.00 98.50 196 ASP A O 1
ATOM 1400 N N . MET A 1 197 ? 12.375 -10.428 -7.603 1.00 98.12 197 MET A N 1
ATOM 1401 C CA . MET A 1 197 ? 10.967 -10.001 -7.673 1.00 98.12 197 MET A CA 1
ATOM 1402 C C . MET A 1 197 ? 9.968 -11.146 -7.440 1.00 98.12 197 MET A C 1
ATOM 1404 O O . MET A 1 197 ? 8.923 -10.898 -6.853 1.00 98.12 197 MET A O 1
ATOM 1408 N N . PHE A 1 198 ? 10.296 -12.371 -7.866 1.00 98.00 198 PHE A N 1
ATOM 1409 C CA . PHE A 1 198 ? 9.476 -13.585 -7.727 1.00 98.00 198 PHE A CA 1
ATOM 1410 C C . PHE A 1 198 ? 10.233 -14.745 -7.053 1.00 98.00 198 PHE A C 1
ATOM 1412 O O . PHE A 1 198 ? 10.006 -15.903 -7.407 1.00 98.00 198 PHE A O 1
ATOM 1419 N N . ALA A 1 199 ? 11.200 -14.438 -6.181 1.00 96.06 199 ALA A N 1
ATOM 1420 C CA . ALA A 1 199 ? 12.008 -15.453 -5.494 1.00 96.06 199 ALA A CA 1
ATOM 1421 C C . ALA A 1 199 ? 11.188 -16.373 -4.574 1.00 96.06 199 ALA A C 1
ATOM 1423 O O . ALA A 1 199 ? 10.134 -15.929 -4.062 1.00 96.06 199 ALA A O 1
#

Radius of gyration: 18.51 Å; chains: 1; bounding box: 62×50×42 Å

Secondary structure (DSSP, 8-state):
-PPPPP----------PPPPB-EEEEEETT-TT--SSEEE--EEEEEEEEEE-SSSPPPEEE-SSS-EEE-SS-SEEEEEEEEEEEEE--SS--TTEEEEEE--B-SSTT-BSSBT--B-TTTTTT-TT--B--SS--TT--B-TTTTTT-TT-----TT---TT--B-TTTTTT-TT-----TT---TT--B-TTTT-

Foldseek 3Di:
DDDDDDDDDDDDDDPALADWWWWKFKFFCPFPPHDFQKAWFQFADADFKWKDFQQPDDIDTDGHHTDIDGDPDGGMGIMTIAADTQEQADDDARQGTAETAAQIAPSHPPAGHYHNHAYLAHNCQLHCNHDYYYLEDGQNHAELHSNCQNNQNDADANLSYACQNHAYQASNCHNNNNHDYDNVNYDCPNHPYHHNNHD

Sequence (199 aa):
MLMISPVLLIVGASPAGAATTPMLLTVNTAAPGCTGTTVILPISGSVNATVNWGDGTPNTNVTSAFPTHTYTVSGTYTVSVDGSVSAFGAGSEICQLTGVTDWGSTGVAGEVGLTGLTSLEFAFYDDTNLTVVPSNFPTQVTSTYQMFGGATTFNQNIGAWNTASVGNMSYMFAGATAFNQNISSWNTAAVTDMSDMFA

pLDDT: mean 90.86, std 15.96, range [36.81, 98.81]